Protein AF-A0A7C4YGL3-F1 (afdb_monomer)

Radius of gyration: 24.18 Å; Cα contacts (8 Å, |Δi|>4): 243; chains: 1; bounding box: 47×88×54 Å

Structure (mmCIF, N/CA/C/O backbone):
data_AF-A0A7C4YGL3-F1
#
_entry.id   AF-A0A7C4YGL3-F1
#
loop_
_atom_site.group_PDB
_atom_site.id
_atom_site.type_symbol
_atom_site.label_atom_id
_atom_site.label_alt_id
_atom_site.label_comp_id
_atom_site.label_asym_id
_atom_site.label_entity_id
_atom_site.label_seq_id
_atom_site.pdbx_PDB_ins_code
_atom_site.Cartn_x
_atom_site.Cartn_y
_atom_site.Cartn_z
_atom_site.occupancy
_atom_site.B_iso_or_equiv
_atom_site.auth_seq_id
_atom_site.auth_comp_id
_atom_site.auth_asym_id
_atom_site.auth_atom_id
_atom_site.pdbx_PDB_model_num
ATOM 1 N N . MET A 1 1 ? -20.518 -67.725 1.146 1.00 38.22 1 MET A N 1
ATOM 2 C CA . MET A 1 1 ? -19.334 -67.054 1.729 1.00 38.22 1 MET A CA 1
ATOM 3 C C . MET A 1 1 ? -18.870 -65.950 0.784 1.00 38.22 1 MET A C 1
ATOM 5 O O . MET A 1 1 ? -18.273 -66.255 -0.237 1.00 38.22 1 MET A O 1
ATOM 9 N N . ARG A 1 2 ? -19.188 -64.683 1.071 1.00 33.00 2 ARG A N 1
ATOM 10 C CA . ARG A 1 2 ? -18.641 -63.513 0.360 1.00 33.00 2 ARG A CA 1
ATOM 11 C C . ARG A 1 2 ? -17.811 -62.726 1.371 1.00 33.00 2 ARG A C 1
ATOM 13 O O . ARG A 1 2 ? -18.356 -62.270 2.369 1.00 33.00 2 ARG A O 1
ATOM 20 N N . ARG A 1 3 ? -16.495 -62.661 1.158 1.00 33.94 3 ARG A N 1
ATOM 21 C CA . ARG A 1 3 ? -15.568 -61.884 1.989 1.00 33.94 3 ARG A CA 1
ATOM 22 C C . ARG A 1 3 ? -15.679 -60.417 1.577 1.00 33.94 3 ARG A C 1
ATOM 24 O O . ARG A 1 3 ? -15.418 -60.090 0.424 1.00 33.94 3 ARG A O 1
ATOM 31 N N . LEU A 1 4 ? -16.102 -59.568 2.507 1.00 33.06 4 LEU A N 1
ATOM 32 C CA . LEU A 1 4 ? -16.092 -58.116 2.369 1.00 33.06 4 LEU A CA 1
ATOM 33 C C . LEU A 1 4 ? -14.674 -57.638 2.721 1.00 33.06 4 LEU A C 1
ATOM 35 O O . LEU A 1 4 ? -14.237 -57.818 3.856 1.00 33.06 4 LEU A O 1
ATOM 39 N N . ALA A 1 5 ? -13.936 -57.099 1.753 1.00 38.03 5 ALA A N 1
ATOM 40 C CA . ALA A 1 5 ? -12.657 -56.443 2.004 1.00 38.03 5 ALA A CA 1
ATOM 41 C C . ALA A 1 5 ? -12.926 -54.957 2.270 1.00 38.03 5 ALA A C 1
ATOM 43 O O . ALA A 1 5 ? -13.371 -54.233 1.382 1.00 38.03 5 ALA A O 1
ATOM 44 N N . LEU A 1 6 ? -12.703 -54.524 3.510 1.00 32.44 6 LEU A N 1
ATOM 45 C CA . LEU A 1 6 ? -12.778 -53.125 3.912 1.00 32.44 6 LEU A CA 1
ATOM 46 C C . LEU A 1 6 ? -11.447 -52.455 3.536 1.00 32.44 6 LEU A C 1
ATOM 48 O O . LEU A 1 6 ? -10.423 -52.714 4.166 1.00 32.44 6 LEU A O 1
ATOM 52 N N . LEU A 1 7 ? -11.449 -51.633 2.485 1.00 34.47 7 LEU A N 1
ATOM 53 C CA . LEU A 1 7 ? -10.294 -50.823 2.103 1.00 34.47 7 LEU A CA 1
ATOM 54 C C . LEU A 1 7 ? -10.305 -49.546 2.956 1.00 34.47 7 LEU A C 1
ATOM 56 O O . LEU A 1 7 ? -11.107 -48.642 2.727 1.00 34.47 7 LEU A O 1
ATOM 60 N N . MET A 1 8 ? -9.454 -49.494 3.979 1.00 33.81 8 MET A N 1
ATOM 61 C CA . MET A 1 8 ? -9.270 -48.301 4.802 1.00 33.81 8 MET A CA 1
ATOM 62 C C . MET A 1 8 ? -8.331 -47.344 4.051 1.00 33.81 8 MET A C 1
ATOM 64 O O . MET A 1 8 ? -7.124 -47.568 3.985 1.00 33.81 8 MET A O 1
ATOM 68 N N . LEU A 1 9 ? -8.893 -46.312 3.418 1.00 42.31 9 LEU A N 1
ATOM 69 C CA . LEU A 1 9 ? -8.126 -45.266 2.742 1.00 42.31 9 LEU A CA 1
ATOM 70 C C . LEU A 1 9 ? -7.643 -44.257 3.795 1.00 42.31 9 LEU A C 1
ATOM 72 O O . LEU A 1 9 ? -8.385 -43.368 4.210 1.00 42.31 9 LEU A O 1
ATOM 76 N N . CYS A 1 10 ? -6.404 -44.411 4.260 1.00 36.91 10 CYS A N 1
ATOM 77 C CA . CYS A 1 10 ? -5.743 -43.406 5.088 1.00 36.91 10 CYS A CA 1
ATOM 78 C C . CYS A 1 10 ? -5.420 -42.174 4.230 1.00 36.91 10 CYS A C 1
ATOM 80 O O . CYS A 1 10 ? -4.400 -42.141 3.543 1.00 36.91 10 CYS A O 1
ATOM 82 N N . CYS A 1 11 ? -6.272 -41.148 4.277 1.00 40.59 11 CYS A N 1
ATOM 83 C CA . CYS A 1 11 ? -5.934 -39.808 3.798 1.00 40.59 11 CYS A CA 1
ATOM 84 C C . CYS A 1 11 ? -4.881 -39.189 4.730 1.00 40.59 11 CYS A C 1
ATOM 86 O O . CYS A 1 11 ? -5.207 -38.470 5.673 1.00 40.59 11 CYS A O 1
ATOM 88 N N . GLY A 1 12 ? -3.607 -39.489 4.478 1.00 41.69 12 GLY A N 1
ATOM 89 C CA . GLY A 1 12 ? -2.499 -38.736 5.048 1.00 41.69 12 GLY A CA 1
ATOM 90 C C . GLY A 1 12 ? -2.474 -37.343 4.427 1.00 41.69 12 GLY A C 1
ATOM 91 O O . GLY A 1 12 ? -2.095 -37.189 3.269 1.00 41.69 12 GLY A O 1
ATOM 92 N N . VAL A 1 13 ? -2.880 -36.326 5.188 1.00 48.06 13 VAL A N 1
ATOM 93 C CA . VAL A 1 13 ? -2.599 -34.926 4.850 1.00 48.06 13 VAL A CA 1
ATOM 94 C C . VAL A 1 13 ? -1.101 -34.722 5.061 1.00 48.06 13 VAL A C 1
ATOM 96 O O . VAL A 1 13 ? -0.646 -34.412 6.159 1.00 48.06 13 VAL A O 1
ATOM 99 N N . GLY A 1 14 ? -0.314 -34.981 4.019 1.00 43.66 14 GLY A N 1
ATOM 100 C CA . GLY A 1 14 ? 1.083 -34.580 3.985 1.00 43.66 14 GLY A CA 1
ATOM 101 C C . GLY A 1 14 ? 1.137 -33.059 3.946 1.00 43.66 14 GLY A C 1
ATOM 102 O O . GLY A 1 14 ? 0.779 -32.456 2.938 1.00 43.66 14 GLY A O 1
ATOM 103 N N . ALA A 1 15 ? 1.564 -32.434 5.042 1.00 49.31 15 ALA A N 1
ATOM 104 C CA . ALA A 1 15 ? 2.053 -31.066 4.998 1.00 49.31 15 ALA A CA 1
ATOM 105 C C . ALA A 1 15 ? 3.274 -31.062 4.069 1.00 49.31 15 ALA A C 1
ATOM 107 O O . ALA A 1 15 ? 4.357 -31.495 4.459 1.00 49.31 15 ALA A O 1
ATOM 108 N N . GLY A 1 16 ? 3.078 -30.665 2.811 1.00 46.16 16 GLY A N 1
ATOM 109 C CA . GLY A 1 16 ? 4.174 -30.469 1.874 1.00 46.16 16 GLY A CA 1
ATOM 110 C C . GLY A 1 16 ? 5.087 -29.386 2.431 1.00 46.16 16 GLY A C 1
ATOM 111 O O . GLY A 1 16 ? 4.717 -28.214 2.453 1.00 46.16 16 GLY A O 1
ATOM 112 N N . LEU A 1 17 ? 6.259 -29.781 2.926 1.00 49.81 17 LEU A N 1
ATOM 113 C CA . LEU A 1 17 ? 7.348 -28.848 3.168 1.00 49.81 17 LEU A CA 1
ATOM 114 C C . LEU A 1 17 ? 7.722 -28.274 1.802 1.00 49.81 17 LEU A C 1
ATOM 116 O O . LEU A 1 17 ? 8.102 -29.026 0.906 1.00 49.81 17 LEU A O 1
ATOM 120 N N . ALA A 1 18 ? 7.541 -26.965 1.627 1.00 59.12 18 ALA A N 1
ATOM 121 C CA . ALA A 1 18 ? 7.987 -26.282 0.423 1.00 59.12 18 ALA A CA 1
ATOM 122 C C . ALA A 1 18 ? 9.483 -26.564 0.228 1.00 59.12 18 ALA A C 1
ATOM 124 O O . ALA A 1 18 ? 10.260 -26.450 1.182 1.00 59.12 18 ALA A O 1
ATOM 125 N N . GLU A 1 19 ? 9.877 -26.962 -0.984 1.00 67.81 19 GLU A N 1
ATOM 126 C CA . GLU A 1 19 ? 11.292 -27.126 -1.301 1.00 67.81 19 GLU A CA 1
ATOM 127 C C . GLU A 1 19 ? 12.033 -25.811 -1.019 1.00 67.81 19 GLU A C 1
ATOM 129 O O . GLU A 1 19 ? 11.483 -24.727 -1.258 1.00 67.81 19 GLU A O 1
ATOM 134 N N . PRO A 1 20 ? 13.263 -25.877 -0.478 1.00 68.62 20 PRO A N 1
ATOM 135 C CA . PRO A 1 20 ? 14.044 -24.679 -0.235 1.00 68.62 20 PRO A CA 1
ATOM 136 C C . PRO A 1 20 ? 14.195 -23.908 -1.553 1.00 68.62 20 PRO A C 1
ATOM 138 O O . PRO A 1 20 ? 14.517 -24.515 -2.579 1.00 68.62 20 PRO A O 1
ATOM 141 N N . PRO A 1 21 ? 13.949 -22.586 -1.553 1.00 73.25 21 PRO A N 1
ATOM 142 C CA . PRO A 1 21 ? 13.967 -21.809 -2.780 1.00 73.25 21 PRO A CA 1
ATOM 143 C C . PRO A 1 21 ? 15.339 -21.928 -3.442 1.00 73.25 21 PRO A C 1
ATOM 145 O O . PRO A 1 21 ? 16.373 -21.765 -2.788 1.00 73.25 21 PRO A O 1
ATOM 148 N N . ALA A 1 22 ? 15.345 -22.214 -4.745 1.00 80.19 22 ALA A N 1
ATOM 149 C CA . ALA A 1 22 ? 16.572 -22.273 -5.523 1.00 80.19 22 ALA A CA 1
ATOM 150 C C . ALA A 1 22 ? 17.339 -20.947 -5.399 1.00 80.19 22 ALA A C 1
ATOM 152 O O . ALA A 1 22 ? 16.757 -19.859 -5.464 1.00 80.19 22 ALA A O 1
ATOM 153 N N . LEU A 1 23 ? 18.659 -21.032 -5.224 1.00 84.69 23 LEU A N 1
ATOM 154 C CA . LEU A 1 23 ? 19.507 -19.851 -5.127 1.00 84.69 23 LEU A CA 1
ATOM 155 C C . LEU A 1 23 ? 19.495 -19.110 -6.473 1.00 84.69 23 LEU A C 1
ATOM 157 O O . LEU A 1 23 ? 20.023 -19.605 -7.468 1.00 84.69 23 LEU A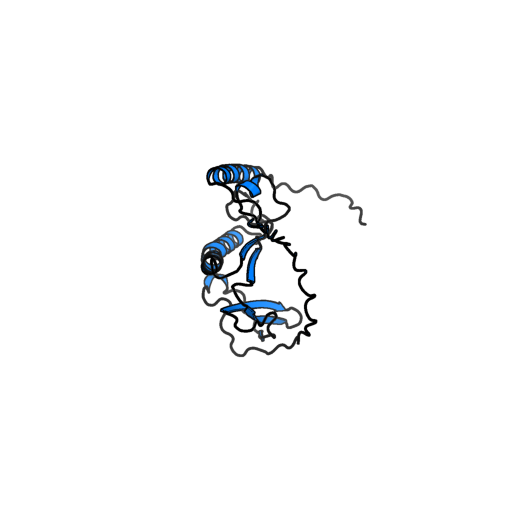 O 1
ATOM 161 N N . ARG A 1 24 ? 18.897 -17.915 -6.502 1.00 87.00 24 ARG A N 1
ATOM 162 C CA . ARG A 1 24 ? 18.835 -17.059 -7.692 1.00 87.00 24 ARG A CA 1
ATOM 163 C C . ARG A 1 24 ? 19.804 -15.889 -7.558 1.00 87.00 24 ARG A C 1
ATOM 165 O O . ARG A 1 24 ? 19.708 -15.108 -6.614 1.00 87.00 24 ARG A O 1
ATOM 172 N N . SER A 1 25 ? 20.683 -15.719 -8.542 1.00 90.38 25 SER A N 1
ATOM 173 C CA . SER A 1 25 ? 21.512 -14.516 -8.670 1.00 90.38 25 SER A CA 1
ATOM 174 C C . SER A 1 25 ? 20.699 -13.382 -9.292 1.00 90.38 25 SER A C 1
ATOM 176 O O . SER A 1 25 ? 20.108 -13.552 -10.356 1.00 90.38 25 SER A O 1
ATOM 178 N N . TYR A 1 26 ? 20.672 -12.221 -8.640 1.00 92.25 26 TYR A N 1
ATOM 179 C CA . TYR A 1 26 ? 20.048 -11.011 -9.174 1.00 92.25 26 TYR A CA 1
ATOM 180 C C . TYR A 1 26 ? 21.115 -10.092 -9.773 1.00 92.25 26 TYR A C 1
ATOM 182 O O . TYR A 1 26 ? 22.012 -9.637 -9.061 1.00 92.25 26 TYR A O 1
ATOM 190 N N . ASP A 1 27 ? 21.012 -9.806 -11.072 1.00 91.44 27 ASP A N 1
ATOM 191 C CA . ASP A 1 27 ? 21.874 -8.823 -11.730 1.00 91.44 27 ASP A CA 1
ATOM 192 C C . ASP A 1 27 ? 21.359 -7.406 -11.440 1.00 91.44 27 ASP A C 1
ATOM 194 O O . ASP A 1 27 ? 20.359 -6.949 -11.997 1.00 91.44 27 ASP A O 1
ATOM 198 N N . ASN A 1 28 ? 22.048 -6.695 -10.547 1.00 91.25 28 ASN A N 1
ATOM 199 C CA . ASN A 1 28 ? 21.696 -5.335 -10.146 1.00 91.25 28 ASN A CA 1
ATOM 200 C C . ASN A 1 28 ? 22.163 -4.286 -11.174 1.00 91.25 28 ASN A C 1
ATOM 202 O O . ASN A 1 28 ? 22.826 -3.301 -10.834 1.00 91.25 28 ASN A O 1
ATOM 206 N N . ARG A 1 29 ? 21.826 -4.503 -12.448 1.00 94.88 29 ARG A N 1
ATOM 207 C CA . ARG A 1 29 ? 22.138 -3.602 -13.556 1.00 94.88 29 ARG A CA 1
ATOM 208 C C . ARG A 1 29 ? 21.019 -2.587 -13.761 1.00 94.88 29 ARG A C 1
ATOM 210 O O . ARG A 1 29 ? 19.845 -2.939 -13.834 1.00 94.88 29 ARG A O 1
ATOM 217 N N . LEU A 1 30 ? 21.402 -1.319 -13.913 1.00 96.62 30 LEU A N 1
ATOM 218 C CA . LEU A 1 30 ? 20.485 -0.215 -14.190 1.00 96.62 30 LEU A CA 1
ATOM 219 C C . LEU A 1 30 ? 20.651 0.273 -15.629 1.00 96.62 30 LEU A C 1
ATOM 221 O O . LEU A 1 30 ? 21.754 0.610 -16.062 1.00 96.62 30 LEU A O 1
ATOM 225 N N . LYS A 1 31 ? 19.542 0.359 -16.363 1.00 96.94 31 LYS A N 1
ATOM 226 C CA . LYS A 1 31 ? 19.475 0.953 -17.699 1.00 96.94 31 LYS A CA 1
ATOM 227 C C . LYS A 1 31 ? 18.737 2.279 -17.615 1.00 96.94 31 LYS A C 1
ATOM 229 O O . LYS A 1 31 ? 17.583 2.317 -17.209 1.00 96.94 31 LYS A O 1
ATOM 234 N N . LYS A 1 32 ? 19.379 3.378 -18.012 1.00 96.12 32 LYS A N 1
ATOM 235 C CA . LYS A 1 32 ? 18.710 4.685 -18.057 1.00 96.12 32 LYS A CA 1
ATOM 236 C C . LYS A 1 32 ? 17.545 4.639 -19.053 1.00 96.12 32 LYS A C 1
ATOM 238 O O . LYS A 1 32 ? 17.724 4.201 -20.189 1.00 96.12 32 LYS A O 1
ATOM 243 N N . LEU A 1 33 ? 16.377 5.108 -18.628 1.00 93.31 33 LEU A N 1
ATOM 244 C CA . LEU A 1 33 ? 15.200 5.229 -19.480 1.00 93.31 33 LEU A CA 1
ATOM 245 C C . LEU A 1 33 ? 15.266 6.529 -20.287 1.00 93.31 33 LEU A C 1
ATOM 247 O O . LEU A 1 33 ? 15.560 7.598 -19.747 1.00 93.31 33 LEU A O 1
ATOM 251 N N . ALA A 1 34 ? 14.985 6.434 -21.584 1.00 92.00 34 ALA A N 1
ATOM 252 C CA . ALA A 1 34 ? 14.816 7.591 -22.455 1.00 92.00 34 ALA A CA 1
ATOM 253 C C . ALA A 1 34 ? 13.330 7.970 -22.490 1.00 92.00 34 ALA A C 1
ATOM 255 O O . ALA A 1 34 ? 12.506 7.126 -22.825 1.00 92.00 34 ALA A O 1
ATOM 256 N N . ASN A 1 35 ? 13.006 9.221 -22.141 1.00 86.75 35 ASN A N 1
ATOM 257 C CA . ASN A 1 35 ? 11.642 9.775 -22.152 1.00 86.75 35 ASN A CA 1
ATOM 258 C C . ASN A 1 35 ? 10.580 8.842 -21.530 1.00 86.75 35 ASN A C 1
ATOM 260 O O . ASN A 1 35 ? 9.604 8.496 -22.197 1.00 86.75 35 ASN A O 1
ATOM 264 N N . PRO A 1 36 ? 10.767 8.388 -20.276 1.00 86.50 36 PRO A N 1
ATOM 265 C CA . PRO A 1 36 ? 9.821 7.471 -19.655 1.00 86.50 36 PRO A CA 1
ATOM 266 C C . PRO A 1 36 ? 8.444 8.137 -19.472 1.00 86.50 36 PRO A C 1
ATOM 268 O O . PRO A 1 36 ? 8.387 9.323 -19.127 1.00 86.50 36 PRO A O 1
ATOM 271 N N . PRO A 1 37 ? 7.336 7.391 -19.644 1.00 79.31 37 PRO A N 1
ATOM 272 C CA . PRO A 1 37 ? 5.994 7.919 -19.410 1.00 79.31 37 PRO A CA 1
ATOM 273 C C . PRO A 1 37 ? 5.830 8.309 -17.935 1.00 79.31 37 PRO A C 1
ATOM 275 O O . PRO A 1 37 ? 6.531 7.737 -17.093 1.00 79.31 37 PRO A O 1
ATOM 278 N N . PRO A 1 38 ? 4.927 9.239 -17.577 1.00 78.50 38 PRO A N 1
ATOM 279 C CA . PRO A 1 38 ? 4.705 9.609 -16.181 1.00 78.50 38 PRO A CA 1
ATOM 280 C C . PRO A 1 38 ? 4.469 8.374 -15.301 1.00 78.50 38 PRO A C 1
ATOM 282 O O . PRO A 1 38 ? 3.811 7.419 -15.716 1.00 78.50 38 PRO A O 1
ATOM 285 N N . LEU A 1 39 ? 5.040 8.366 -14.094 1.00 75.94 39 LEU A N 1
ATOM 286 C CA . LEU A 1 39 ? 4.689 7.334 -13.120 1.00 75.94 39 LEU A CA 1
ATOM 287 C C . LEU A 1 39 ? 3.212 7.494 -12.786 1.00 75.94 39 LEU A C 1
ATOM 289 O O . LEU A 1 39 ? 2.783 8.615 -12.528 1.00 75.94 39 LEU A O 1
ATOM 293 N N . LEU A 1 40 ? 2.468 6.383 -12.799 1.00 71.25 40 LEU A N 1
ATOM 294 C CA . LEU A 1 40 ? 1.038 6.366 -12.477 1.00 71.25 40 LEU A CA 1
ATOM 295 C C . LEU A 1 40 ? 0.242 7.397 -13.312 1.00 71.25 40 LEU A C 1
ATOM 297 O O . LEU A 1 40 ? -0.614 8.109 -12.790 1.00 71.25 40 LEU A O 1
ATOM 301 N N . ALA A 1 41 ? 0.550 7.481 -14.613 1.00 71.38 41 ALA A N 1
ATOM 302 C CA . ALA A 1 41 ? -0.040 8.439 -15.554 1.00 71.38 41 ALA A CA 1
ATOM 303 C C . ALA A 1 41 ? -1.577 8.399 -15.627 1.00 71.38 41 ALA A C 1
ATOM 305 O O . ALA A 1 41 ? -2.179 9.353 -16.108 1.00 71.38 41 ALA A O 1
ATOM 306 N N . ASP A 1 42 ? -2.193 7.316 -15.152 1.00 78.31 42 ASP A N 1
ATOM 307 C CA . ASP A 1 42 ? -3.643 7.137 -15.116 1.00 78.31 42 ASP A CA 1
ATOM 308 C C . ASP A 1 42 ? -4.335 8.089 -14.124 1.00 78.31 42 ASP A C 1
ATOM 310 O O . ASP A 1 42 ? -5.518 8.374 -14.288 1.00 78.31 42 ASP A O 1
ATOM 314 N N . TYR A 1 43 ? -3.601 8.596 -13.121 1.00 81.62 43 TYR A N 1
ATOM 315 C CA . TYR A 1 43 ? -4.121 9.508 -12.097 1.00 81.62 43 TYR A CA 1
ATOM 316 C C . TYR A 1 43 ? -3.149 10.671 -11.813 1.00 81.62 43 TYR A C 1
ATOM 318 O O . TYR A 1 43 ? -2.539 10.743 -10.734 1.00 81.62 43 TYR A O 1
ATOM 326 N N . PRO A 1 44 ? -2.943 11.577 -12.789 1.00 75.38 44 PRO A N 1
ATOM 327 C CA . PRO A 1 44 ? -1.935 12.637 -12.711 1.00 75.38 44 PRO A CA 1
ATOM 328 C C . PRO A 1 44 ? -2.093 13.551 -11.484 1.00 75.38 44 PRO A C 1
ATOM 330 O O . PRO A 1 44 ? -1.096 14.029 -10.942 1.00 75.38 44 PRO A O 1
ATOM 333 N N . GLU A 1 45 ? -3.316 13.735 -10.987 1.00 78.00 45 GLU A N 1
ATOM 334 C CA . GLU A 1 45 ? -3.655 14.556 -9.823 1.00 78.00 45 GLU A CA 1
ATOM 335 C C . GLU A 1 45 ? -3.044 14.072 -8.495 1.00 78.00 45 GLU A C 1
ATOM 337 O O . GLU A 1 45 ? -2.940 14.856 -7.550 1.00 78.00 45 GLU A O 1
ATOM 342 N N . PHE A 1 46 ? -2.624 12.803 -8.401 1.00 78.25 46 PHE A N 1
ATOM 343 C CA . PHE A 1 46 ? -1.997 12.248 -7.192 1.00 78.25 46 PHE A CA 1
ATOM 344 C C . PHE A 1 46 ? -0.465 12.195 -7.260 1.00 78.25 46 PHE A C 1
ATOM 346 O O . PHE A 1 46 ? 0.179 11.931 -6.244 1.00 78.25 46 PHE A O 1
ATOM 353 N N . VAL A 1 47 ? 0.130 12.405 -8.441 1.00 64.69 47 VAL A N 1
ATOM 354 C CA . VAL A 1 47 ? 1.495 11.919 -8.742 1.00 64.69 47 VAL A CA 1
ATOM 355 C C . VAL A 1 47 ? 2.397 12.990 -9.352 1.00 64.69 47 VAL A C 1
ATOM 357 O O . VAL A 1 47 ? 3.621 12.839 -9.385 1.00 64.69 47 VAL A O 1
ATOM 360 N N . GLU A 1 48 ? 1.824 14.139 -9.711 1.00 58.84 48 GLU A N 1
ATOM 361 C CA . GLU A 1 48 ? 2.538 15.273 -10.293 1.00 58.84 48 GLU A CA 1
ATOM 362 C C . GLU A 1 48 ? 3.844 15.724 -9.581 1.00 58.84 48 GLU A C 1
ATOM 364 O O . GLU A 1 48 ? 4.735 16.208 -10.294 1.00 58.84 48 GLU A O 1
ATOM 369 N N . PRO A 1 49 ? 4.073 15.573 -8.253 1.00 55.97 49 PRO A N 1
ATOM 370 C CA . PRO A 1 49 ? 5.270 16.167 -7.654 1.00 55.97 49 PRO A CA 1
ATOM 371 C C . PRO A 1 49 ? 6.588 15.402 -7.875 1.00 55.97 49 PRO A C 1
ATOM 373 O O . PRO A 1 49 ? 7.644 15.981 -7.616 1.00 55.97 49 PRO A O 1
ATOM 376 N N . VAL A 1 50 ? 6.607 14.155 -8.372 1.00 60.38 50 VAL A N 1
ATOM 377 C CA . VAL A 1 50 ? 7.884 13.426 -8.574 1.00 60.38 50 VAL A CA 1
ATOM 378 C C . VAL A 1 50 ? 8.443 13.657 -9.983 1.00 60.38 50 VAL A C 1
ATOM 380 O O . VAL A 1 50 ? 8.438 12.777 -10.844 1.00 60.38 50 VAL A O 1
ATOM 383 N N . ARG A 1 51 ? 8.968 14.861 -10.228 1.00 63.16 51 ARG A N 1
ATOM 384 C CA . ARG A 1 51 ? 9.663 15.217 -11.479 1.00 63.16 51 ARG A CA 1
ATOM 385 C C . ARG A 1 51 ? 11.163 14.968 -11.360 1.00 63.16 51 ARG A C 1
ATOM 387 O O . ARG A 1 51 ? 11.964 15.898 -11.430 1.00 63.16 51 ARG A O 1
ATOM 394 N N . GLU A 1 52 ? 11.551 13.712 -11.163 1.00 66.31 52 GLU A N 1
ATOM 395 C CA . GLU A 1 52 ? 12.973 13.380 -11.148 1.00 66.31 52 GLU A CA 1
ATOM 396 C C . GLU A 1 52 ? 13.564 13.349 -12.551 1.00 66.31 52 GLU A C 1
ATOM 398 O O . GLU A 1 52 ? 13.007 12.759 -13.478 1.00 66.31 52 GLU A O 1
ATOM 403 N N . ARG A 1 53 ? 14.727 13.989 -12.713 1.00 72.12 53 ARG A N 1
ATOM 404 C CA . ARG A 1 53 ? 15.344 14.191 -14.038 1.00 72.12 53 ARG A CA 1
ATOM 405 C C . ARG A 1 53 ? 15.868 12.888 -14.643 1.00 72.12 53 ARG A C 1
ATOM 407 O O . ARG A 1 53 ? 16.147 12.842 -15.840 1.00 72.12 53 ARG A O 1
ATOM 414 N N . ILE A 1 54 ? 16.057 11.852 -13.824 1.00 90.19 54 ILE A N 1
ATOM 415 C CA . ILE A 1 54 ? 16.670 10.590 -14.231 1.00 90.19 54 ILE A CA 1
ATOM 416 C C . ILE A 1 54 ? 15.864 9.410 -13.690 1.00 90.19 54 ILE A C 1
ATOM 418 O O . ILE A 1 54 ? 15.598 9.305 -12.491 1.00 90.19 54 ILE A O 1
ATOM 422 N N . ARG A 1 55 ? 15.518 8.495 -14.598 1.00 92.56 55 ARG A N 1
ATOM 423 C CA . ARG A 1 55 ? 14.845 7.233 -14.293 1.00 92.56 55 ARG A CA 1
ATOM 424 C C . ARG A 1 55 ? 15.618 6.079 -14.911 1.00 92.56 55 ARG A C 1
ATOM 426 O O . ARG A 1 55 ? 16.224 6.224 -15.977 1.00 92.56 55 ARG A O 1
ATOM 433 N N . TYR A 1 56 ? 15.595 4.950 -14.227 1.00 95.19 56 TYR A N 1
ATOM 434 C CA . TYR A 1 56 ? 16.270 3.726 -14.614 1.00 95.19 56 TYR A CA 1
ATOM 435 C C . TYR A 1 56 ? 15.286 2.570 -14.601 1.00 95.19 56 TYR A C 1
ATOM 437 O O . TYR A 1 56 ? 14.416 2.504 -13.739 1.00 95.19 56 TYR A O 1
ATOM 445 N N . GLU A 1 57 ? 15.484 1.627 -15.504 1.00 95.94 57 GLU A N 1
ATOM 446 C CA . GLU A 1 57 ? 14.906 0.298 -15.421 1.00 95.94 57 GLU A CA 1
ATOM 447 C C . GLU A 1 57 ? 15.949 -0.663 -14.848 1.00 95.94 57 GLU A C 1
ATOM 449 O O . GLU A 1 57 ? 17.110 -0.659 -15.272 1.00 95.94 57 GLU A O 1
ATOM 454 N N . ALA A 1 58 ? 15.535 -1.448 -13.861 1.00 96.94 58 ALA A N 1
ATOM 455 C CA . ALA A 1 58 ? 16.277 -2.586 -13.341 1.00 96.94 58 ALA A CA 1
ATOM 456 C C . ALA A 1 58 ? 15.654 -3.898 -13.838 1.00 96.94 58 ALA A C 1
ATOM 458 O O . ALA A 1 58 ? 14.529 -3.910 -14.341 1.00 96.94 58 ALA A O 1
ATOM 459 N N . ALA A 1 59 ? 16.384 -5.003 -13.681 1.00 95.75 59 ALA A N 1
ATOM 460 C CA . ALA A 1 59 ? 15.859 -6.335 -13.961 1.00 95.75 59 ALA A CA 1
ATOM 461 C C . ALA A 1 59 ? 14.648 -6.674 -13.069 1.00 95.75 59 ALA A C 1
ATOM 463 O O . ALA A 1 59 ? 14.496 -6.148 -11.963 1.00 95.75 59 ALA A O 1
ATOM 464 N N . ALA A 1 60 ? 13.797 -7.581 -13.551 1.00 95.12 60 ALA A N 1
ATOM 465 C CA . ALA A 1 60 ? 12.641 -8.058 -12.808 1.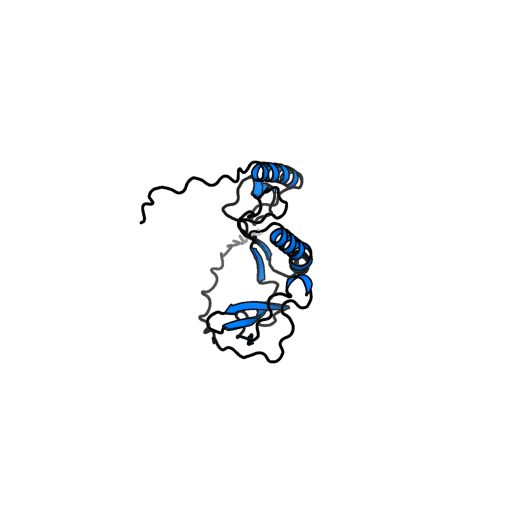00 95.12 60 ALA A CA 1
ATOM 466 C C . ALA A 1 60 ? 13.050 -8.779 -11.513 1.00 95.12 60 ALA A C 1
ATOM 468 O O . ALA A 1 60 ? 13.956 -9.622 -11.489 1.00 95.12 60 ALA A O 1
ATOM 469 N N . VAL A 1 61 ? 12.355 -8.477 -10.415 1.00 93.44 61 VAL A N 1
ATOM 470 C CA . VAL A 1 61 ? 12.531 -9.212 -9.156 1.00 93.44 61 VAL A CA 1
ATOM 471 C C . VAL A 1 61 ? 11.763 -10.528 -9.222 1.00 93.44 61 VAL A C 1
ATOM 473 O O . VAL A 1 61 ? 12.291 -11.552 -8.804 1.00 93.44 61 VAL A O 1
ATOM 476 N N . VAL A 1 62 ? 10.575 -10.525 -9.820 1.00 94.00 62 VAL A N 1
ATOM 477 C CA . VAL A 1 62 ? 9.786 -11.730 -10.101 1.00 94.00 62 VAL A CA 1
ATOM 478 C C . VAL A 1 62 ? 9.449 -11.750 -11.586 1.00 94.00 62 VAL A C 1
ATOM 480 O O . VAL A 1 62 ? 9.007 -10.735 -12.129 1.00 94.00 62 VAL A O 1
ATOM 483 N N . ASP A 1 63 ? 9.718 -12.881 -12.229 1.00 95.38 63 ASP A N 1
ATOM 484 C CA . ASP A 1 63 ? 9.501 -13.097 -13.660 1.00 95.38 63 ASP A CA 1
ATOM 485 C C . ASP A 1 63 ? 9.026 -14.538 -13.865 1.00 95.38 63 ASP A C 1
ATOM 487 O O . ASP A 1 63 ? 9.808 -15.442 -14.161 1.00 95.38 63 ASP A O 1
ATOM 491 N N . ASP A 1 64 ? 7.752 -14.765 -13.564 1.00 95.62 64 ASP A N 1
ATOM 492 C CA . ASP A 1 64 ? 7.134 -16.081 -13.646 1.00 95.62 64 ASP A CA 1
ATOM 493 C C . ASP A 1 64 ? 6.839 -16.461 -15.102 1.00 95.62 64 ASP A C 1
ATOM 495 O O . ASP A 1 64 ? 6.322 -15.666 -15.894 1.00 95.62 64 ASP A O 1
ATOM 499 N N . GLU A 1 65 ? 7.058 -17.732 -15.444 1.00 95.1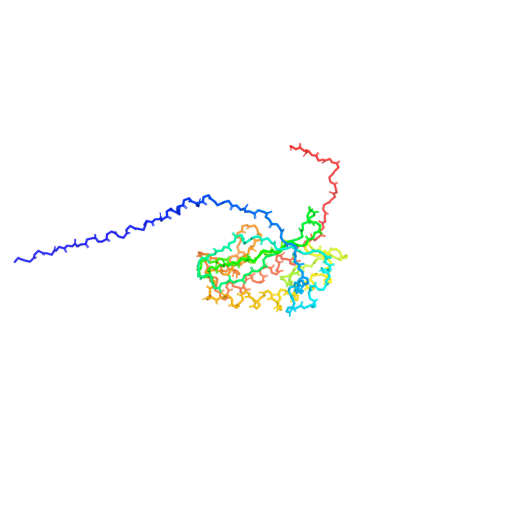9 65 GLU A N 1
ATOM 500 C CA . GLU A 1 65 ? 6.541 -18.273 -16.698 1.00 95.19 65 GLU A CA 1
ATOM 501 C C . GLU A 1 65 ? 5.007 -18.192 -16.729 1.00 95.19 65 GLU A C 1
ATOM 503 O O . GLU A 1 65 ? 4.330 -18.530 -15.756 1.00 95.19 65 GLU A O 1
ATOM 508 N N . LYS A 1 66 ? 4.446 -17.799 -17.882 1.00 96.00 66 LYS A N 1
ATOM 509 C CA . LYS A 1 66 ? 2.990 -17.652 -18.092 1.00 96.00 66 LYS A CA 1
ATOM 510 C C . LYS A 1 66 ? 2.332 -16.641 -17.139 1.00 96.00 66 LYS A C 1
ATOM 512 O O . LYS A 1 66 ? 1.170 -16.815 -16.775 1.00 96.00 66 LYS A O 1
ATOM 517 N N . ALA A 1 67 ? 3.066 -15.605 -16.737 1.00 97.44 67 ALA A N 1
ATOM 518 C CA . ALA A 1 67 ? 2.525 -14.498 -15.963 1.00 97.44 67 ALA A CA 1
ATOM 519 C C . ALA A 1 67 ? 1.297 -13.851 -16.631 1.00 97.44 67 ALA A C 1
ATOM 521 O O . ALA A 1 67 ? 1.255 -13.663 -17.848 1.00 97.44 67 ALA A O 1
ATOM 522 N N . ASP A 1 68 ? 0.322 -13.484 -15.804 1.00 97.38 68 ASP A N 1
ATOM 523 C CA . ASP A 1 68 ? -0.923 -12.798 -16.170 1.00 97.38 68 ASP A CA 1
ATOM 524 C C . ASP A 1 68 ? -1.195 -11.558 -15.289 1.00 97.38 68 ASP A C 1
ATOM 526 O O . ASP A 1 68 ? -2.166 -10.828 -15.502 1.00 97.38 68 ASP A O 1
ATOM 530 N N . LEU A 1 69 ? -0.305 -11.272 -14.331 1.00 95.81 69 LEU A N 1
ATOM 531 C CA . LEU A 1 69 ? -0.262 -10.051 -13.537 1.00 95.81 69 LEU A CA 1
ATOM 532 C C . LEU A 1 69 ? 1.058 -9.316 -13.793 1.00 95.81 69 LEU A C 1
ATOM 534 O O . LEU A 1 69 ? 2.130 -9.749 -13.374 1.00 95.81 69 LEU A O 1
ATOM 538 N N . HIS A 1 70 ? 0.968 -8.160 -14.445 1.00 94.88 70 HIS A N 1
ATOM 539 C CA . HIS A 1 70 ? 2.120 -7.324 -14.777 1.00 94.88 70 HIS A CA 1
ATOM 540 C C . HIS A 1 70 ? 2.104 -6.076 -13.898 1.00 94.88 70 HIS A C 1
ATOM 542 O O . HIS A 1 70 ? 1.183 -5.262 -13.981 1.00 94.88 70 HIS A O 1
ATOM 548 N N . VAL A 1 71 ? 3.119 -5.915 -13.049 1.00 92.19 71 VAL A N 1
ATOM 549 C CA . VAL A 1 71 ? 3.221 -4.775 -12.127 1.00 92.19 71 VAL A CA 1
ATOM 550 C C . VAL A 1 71 ? 4.585 -4.119 -12.234 1.00 92.19 71 VAL A C 1
ATOM 552 O O . VAL A 1 71 ? 5.610 -4.782 -12.379 1.00 92.19 71 VAL A O 1
ATOM 555 N N . ARG A 1 72 ? 4.616 -2.792 -12.123 1.00 91.12 72 ARG A N 1
ATOM 556 C CA . ARG A 1 72 ? 5.860 -2.024 -12.098 1.00 91.12 72 ARG A CA 1
ATOM 557 C C . ARG A 1 72 ? 6.072 -1.453 -10.706 1.00 91.12 72 ARG A C 1
ATOM 559 O O . ARG A 1 72 ? 5.386 -0.520 -10.298 1.00 91.12 72 ARG A O 1
ATOM 566 N N . ALA A 1 73 ? 7.030 -2.023 -9.984 1.00 91.94 73 ALA A N 1
ATOM 567 C CA . ALA A 1 73 ? 7.479 -1.462 -8.719 1.00 91.94 73 ALA A CA 1
ATOM 568 C C . ALA A 1 73 ? 8.450 -0.313 -8.996 1.00 91.94 73 ALA A C 1
ATOM 570 O O . ALA A 1 73 ? 9.174 -0.327 -9.993 1.00 91.94 73 ALA A O 1
ATOM 571 N N . TRP A 1 74 ? 8.504 0.670 -8.105 1.00 90.94 74 TRP A N 1
ATOM 572 C CA . TRP A 1 74 ? 9.473 1.750 -8.213 1.00 90.94 74 TRP A CA 1
ATOM 573 C C . TRP A 1 74 ? 9.941 2.211 -6.838 1.00 90.94 74 TRP A C 1
ATOM 575 O O . TRP A 1 74 ? 9.247 2.053 -5.836 1.00 90.94 74 TRP A O 1
ATOM 585 N N . ARG A 1 75 ? 11.152 2.764 -6.792 1.00 90.50 75 ARG A N 1
ATOM 586 C CA . ARG A 1 75 ? 11.723 3.394 -5.597 1.00 90.50 75 ARG A CA 1
ATOM 587 C C . ARG A 1 75 ? 12.640 4.538 -5.988 1.00 90.50 75 ARG A C 1
ATOM 589 O O . ARG A 1 75 ? 13.292 4.481 -7.032 1.00 90.50 75 ARG A O 1
ATOM 596 N N . PHE A 1 76 ? 12.762 5.535 -5.122 1.00 89.69 76 PHE A N 1
ATOM 597 C CA . PHE A 1 76 ? 13.856 6.490 -5.235 1.00 89.69 76 PHE A CA 1
ATOM 598 C C . PHE A 1 76 ? 15.160 5.860 -4.726 1.00 89.69 76 PHE A C 1
ATOM 600 O O . PHE A 1 76 ? 15.174 5.182 -3.699 1.00 89.69 76 PHE A O 1
ATOM 607 N N . SER A 1 77 ? 16.263 6.078 -5.442 1.00 90.88 77 SER A N 1
ATOM 608 C CA . SER A 1 77 ? 17.598 5.635 -5.041 1.00 90.88 77 SER A CA 1
ATOM 609 C C . SER A 1 77 ? 18.518 6.832 -4.856 1.00 90.88 77 SER A C 1
ATOM 611 O O . SER A 1 77 ? 18.856 7.530 -5.814 1.00 90.88 77 SER A O 1
ATOM 613 N N . TYR A 1 78 ? 18.994 7.025 -3.625 1.00 89.44 78 TYR A N 1
ATOM 614 C CA . TYR A 1 78 ? 19.990 8.052 -3.318 1.00 89.44 78 TYR A CA 1
ATOM 615 C C . TYR A 1 78 ? 21.334 7.785 -4.004 1.00 89.44 78 TYR A C 1
ATOM 617 O O . TYR A 1 78 ? 21.994 8.735 -4.414 1.00 89.44 78 TYR A O 1
ATOM 625 N N . ASN A 1 79 ? 21.716 6.519 -4.190 1.00 92.25 79 ASN A N 1
ATOM 626 C CA . ASN A 1 79 ? 22.976 6.158 -4.848 1.00 92.25 79 ASN A CA 1
ATOM 627 C C . ASN A 1 79 ? 22.928 6.430 -6.356 1.00 92.25 79 ASN A C 1
ATOM 629 O O . ASN A 1 79 ? 23.882 6.954 -6.920 1.00 92.25 79 ASN A O 1
ATOM 633 N N . ALA A 1 80 ? 21.804 6.109 -7.002 1.00 91.75 80 ALA A N 1
ATOM 634 C CA . ALA A 1 80 ? 21.620 6.346 -8.435 1.00 91.75 80 ALA A CA 1
ATOM 635 C C . ALA A 1 80 ? 21.152 7.779 -8.756 1.00 91.75 80 ALA A C 1
ATOM 637 O O . ALA A 1 80 ? 21.098 8.147 -9.931 1.00 91.75 80 ALA A O 1
ATOM 638 N N . ARG A 1 81 ? 20.797 8.564 -7.723 1.00 90.88 81 ARG A N 1
ATOM 639 C CA . ARG A 1 81 ? 20.217 9.915 -7.818 1.00 90.88 81 ARG A CA 1
ATOM 640 C C . ARG A 1 81 ? 19.048 9.963 -8.807 1.00 90.88 81 ARG A C 1
ATOM 642 O O . ARG A 1 81 ? 19.012 10.793 -9.710 1.00 90.88 81 ARG A O 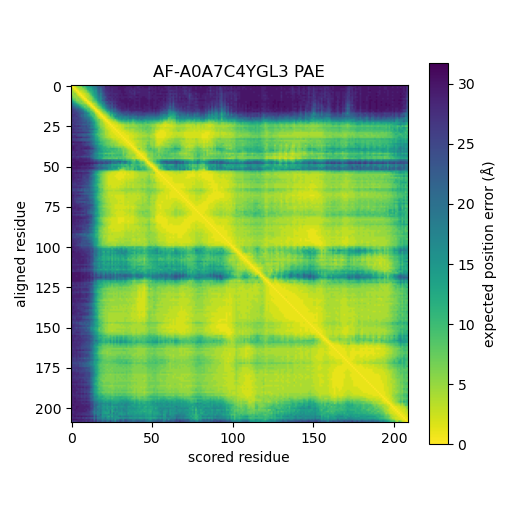1
ATOM 649 N N . GLY A 1 82 ? 18.122 9.019 -8.661 1.00 91.25 82 GLY A N 1
ATOM 650 C CA . GLY A 1 82 ? 16.982 8.884 -9.559 1.00 91.25 82 GLY A CA 1
ATOM 651 C C . GLY A 1 82 ? 16.027 7.774 -9.146 1.00 91.25 82 GLY A C 1
ATOM 652 O O . GLY A 1 82 ? 16.244 7.073 -8.152 1.00 91.25 82 GLY A O 1
ATOM 653 N N . ILE A 1 83 ? 14.966 7.611 -9.929 1.00 92.12 83 ILE A N 1
ATOM 654 C CA . ILE A 1 83 ? 13.966 6.565 -9.704 1.00 92.12 83 ILE A CA 1
ATOM 655 C C . ILE A 1 83 ? 14.419 5.288 -10.399 1.00 92.12 83 ILE A C 1
ATOM 657 O O . ILE A 1 83 ? 14.840 5.320 -11.554 1.00 92.12 83 ILE A O 1
ATOM 661 N N . ILE A 1 84 ? 14.321 4.166 -9.697 1.00 93.81 84 ILE A N 1
ATOM 662 C CA . ILE A 1 84 ? 14.519 2.835 -10.261 1.00 93.81 84 ILE A CA 1
ATOM 663 C C . ILE A 1 84 ? 13.152 2.178 -10.376 1.00 93.81 84 ILE A C 1
ATOM 665 O O . ILE A 1 84 ? 12.451 2.038 -9.375 1.00 93.81 84 ILE A O 1
ATOM 669 N N . GLU A 1 85 ? 12.806 1.762 -11.584 1.00 93.50 85 GLU A N 1
ATOM 670 C CA . GLU A 1 85 ? 11.606 1.010 -11.922 1.00 93.50 85 GLU A CA 1
ATOM 671 C C . GLU A 1 85 ? 11.967 -0.446 -12.196 1.00 93.50 85 GLU A C 1
ATOM 673 O O . GLU A 1 85 ? 12.967 -0.736 -12.849 1.00 93.50 85 GLU A O 1
ATOM 678 N N . MET A 1 86 ? 11.146 -1.363 -11.701 1.00 95.31 86 MET A N 1
ATOM 679 C CA . MET A 1 86 ? 11.326 -2.804 -11.846 1.00 95.31 86 MET A CA 1
ATOM 680 C C . MET A 1 86 ? 10.032 -3.379 -12.430 1.00 95.31 86 MET A C 1
ATOM 682 O O . MET A 1 86 ? 9.020 -3.404 -11.717 1.00 95.31 86 MET A O 1
ATOM 686 N N . PRO A 1 87 ? 10.013 -3.784 -13.713 1.00 95.19 87 PRO A N 1
ATOM 687 C CA . PRO A 1 87 ? 8.901 -4.550 -14.255 1.00 95.19 87 PRO A CA 1
ATOM 688 C C . PRO A 1 87 ? 8.912 -5.935 -13.610 1.00 95.19 87 PRO A C 1
ATOM 690 O O . PRO A 1 87 ? 9.957 -6.568 -13.536 1.00 95.19 87 PRO A O 1
ATOM 693 N N . ASN A 1 88 ? 7.772 -6.392 -13.111 1.00 96.38 88 ASN A N 1
ATOM 694 C CA . ASN A 1 88 ? 7.616 -7.733 -12.568 1.00 96.38 88 ASN A CA 1
ATOM 695 C C . ASN A 1 88 ? 6.443 -8.414 -13.261 1.00 96.38 88 ASN A C 1
ATOM 697 O O . ASN A 1 88 ? 5.412 -7.784 -13.530 1.00 96.38 88 ASN A O 1
ATOM 701 N N . HIS A 1 89 ? 6.611 -9.703 -13.513 1.00 97.75 89 HIS A N 1
ATOM 702 C CA . HIS A 1 89 ? 5.628 -10.549 -14.164 1.00 97.75 89 HIS A CA 1
ATOM 703 C C . HIS A 1 89 ? 5.323 -11.694 -13.214 1.00 97.75 89 HIS A C 1
ATOM 705 O O . HIS A 1 89 ? 6.211 -12.462 -12.854 1.00 97.75 89 HIS A O 1
ATOM 711 N N . LEU A 1 90 ? 4.082 -11.748 -12.747 1.00 97.50 90 LEU A N 1
ATOM 712 C CA . LEU A 1 90 ? 3.648 -12.691 -11.734 1.00 97.50 90 LEU A CA 1
ATOM 713 C C . LEU A 1 90 ? 2.466 -13.500 -12.248 1.00 97.50 90 LEU A C 1
ATOM 715 O O . LEU A 1 90 ? 1.647 -13.008 -13.031 1.00 97.50 90 LEU A O 1
ATOM 719 N N . ARG A 1 91 ? 2.330 -14.723 -11.745 1.00 97.81 91 ARG A N 1
ATOM 720 C CA . ARG A 1 91 ? 1.078 -15.477 -11.850 1.00 97.81 91 ARG A CA 1
ATOM 721 C C . ARG A 1 91 ? 0.114 -14.996 -10.771 1.00 97.81 91 ARG A C 1
ATOM 723 O O . ARG A 1 91 ? 0.349 -15.198 -9.578 1.00 97.81 91 ARG A O 1
ATOM 730 N N . ALA A 1 92 ? -0.991 -14.373 -11.173 1.00 96.69 92 ALA A N 1
ATOM 731 C CA . ALA A 1 92 ? -1.993 -13.816 -10.270 1.00 96.69 92 ALA A CA 1
ATOM 732 C C . ALA A 1 92 ? -2.499 -14.880 -9.287 1.00 96.69 92 ALA A C 1
ATOM 734 O O . ALA A 1 92 ? -2.480 -14.663 -8.075 1.00 96.69 92 ALA A O 1
ATOM 735 N N . ALA A 1 93 ? -2.853 -16.061 -9.797 1.00 97.12 93 ALA A N 1
ATOM 736 C CA . ALA A 1 93 ? -3.394 -17.167 -9.005 1.00 97.12 93 ALA A CA 1
ATOM 737 C C . ALA A 1 93 ? -2.432 -17.711 -7.928 1.00 97.12 93 ALA A C 1
ATOM 739 O O . ALA A 1 93 ? -2.870 -18.433 -7.038 1.00 97.12 93 ALA A O 1
ATOM 740 N N . GLU A 1 94 ? -1.147 -17.349 -7.980 1.00 97.00 94 GLU A N 1
ATOM 741 C CA . GLU A 1 94 ? -0.118 -17.725 -7.000 1.00 97.00 94 GLU A CA 1
ATOM 742 C C . GLU A 1 94 ? 0.411 -16.517 -6.207 1.00 97.00 94 GLU A C 1
ATOM 744 O O . GLU A 1 94 ? 1.339 -16.630 -5.410 1.00 97.00 94 GLU A O 1
ATOM 749 N N . THR A 1 95 ? -0.202 -15.348 -6.394 1.00 96.25 95 THR A N 1
ATOM 750 C CA . THR A 1 95 ? 0.221 -14.092 -5.778 1.00 96.25 95 THR A CA 1
ATOM 751 C C . THR A 1 95 ? -0.752 -13.660 -4.686 1.00 96.25 95 THR A C 1
ATOM 753 O O . THR A 1 95 ? -1.962 -13.555 -4.899 1.00 96.25 95 THR A O 1
ATOM 756 N N . ALA A 1 96 ? -0.211 -13.322 -3.515 1.00 95.31 96 ALA A N 1
ATOM 757 C CA . ALA A 1 96 ? -0.923 -12.551 -2.504 1.00 95.31 96 ALA A CA 1
ATOM 758 C C . ALA A 1 96 ? -0.616 -11.058 -2.680 1.00 95.31 96 ALA A C 1
ATOM 760 O O . ALA A 1 96 ? 0.542 -10.645 -2.643 1.00 95.31 96 ALA A O 1
ATOM 761 N N . VAL A 1 97 ? -1.654 -10.236 -2.835 1.00 95.12 97 VAL A N 1
ATOM 762 C CA . VAL A 1 97 ? -1.533 -8.775 -2.843 1.00 95.12 97 VAL A CA 1
ATOM 763 C C . VAL A 1 97 ? -1.904 -8.258 -1.463 1.00 95.12 97 VAL A C 1
ATOM 765 O O . VAL A 1 97 ? -3.042 -8.413 -1.016 1.00 95.12 97 VAL A O 1
ATOM 768 N N . ILE A 1 98 ? -0.936 -7.650 -0.784 1.00 93.06 98 ILE A N 1
ATOM 769 C CA . ILE A 1 98 ? -1.088 -7.174 0.589 1.00 93.06 98 ILE A CA 1
ATOM 770 C C . ILE A 1 98 ? -0.978 -5.652 0.591 1.00 93.06 98 ILE A C 1
ATOM 772 O O . ILE A 1 98 ? 0.092 -5.100 0.345 1.00 93.06 98 ILE A O 1
ATOM 776 N N . MET A 1 99 ? -2.082 -4.969 0.890 1.00 90.44 99 MET A N 1
ATOM 777 C CA . MET A 1 99 ? -2.055 -3.537 1.167 1.00 90.44 99 MET A CA 1
ATOM 778 C C . MET A 1 99 ? -1.606 -3.334 2.609 1.00 90.44 99 MET A C 1
ATOM 780 O O . MET A 1 99 ? -2.298 -3.732 3.548 1.00 90.44 99 MET A O 1
ATOM 784 N N . VAL A 1 100 ? -0.441 -2.724 2.796 1.00 87.31 100 VAL A N 1
ATOM 785 C CA . VAL A 1 100 ? 0.051 -2.404 4.134 1.00 87.31 100 VAL A CA 1
ATOM 786 C C . VAL A 1 100 ? -0.588 -1.100 4.576 1.00 87.31 100 VAL A C 1
ATOM 788 O O . VAL A 1 100 ? -0.288 -0.045 4.021 1.00 87.31 100 VAL A O 1
ATOM 791 N N . HIS A 1 101 ? -1.504 -1.180 5.544 1.00 76.38 101 HIS A N 1
ATOM 792 C CA . HIS A 1 101 ? -2.078 0.017 6.145 1.00 76.38 101 HIS A CA 1
ATOM 793 C C . HIS A 1 101 ? -0.998 0.708 6.995 1.00 76.38 101 HIS A C 1
ATOM 795 O O . HIS A 1 101 ? -0.401 0.050 7.856 1.00 76.38 101 HIS A O 1
ATOM 801 N N . PRO A 1 102 ? -0.686 1.987 6.734 1.00 69.75 102 PRO A N 1
ATOM 802 C CA . PRO A 1 102 ? 0.326 2.701 7.494 1.00 69.75 102 PRO A CA 1
ATOM 803 C C . PRO A 1 102 ? -0.114 2.883 8.948 1.00 69.75 102 PRO A C 1
ATOM 805 O O . PRO A 1 102 ? -1.273 3.169 9.249 1.00 69.75 102 PRO A O 1
ATOM 808 N N . TRP A 1 103 ? 0.826 2.754 9.882 1.00 64.94 103 TRP A N 1
ATOM 809 C CA . TRP A 1 103 ? 0.547 3.142 11.259 1.00 64.94 103 TRP A CA 1
ATOM 810 C C . TRP A 1 103 ? 0.376 4.654 11.312 1.00 64.94 103 TRP A C 1
ATOM 812 O O . TRP A 1 103 ? 1.196 5.375 10.750 1.00 64.94 103 TRP A O 1
ATOM 822 N N . GLY A 1 104 ? -0.631 5.147 12.025 1.00 67.12 104 GLY A N 1
ATOM 823 C CA . GLY A 1 104 ? -0.726 6.588 12.201 1.00 67.12 104 GLY A CA 1
ATOM 824 C C . GLY A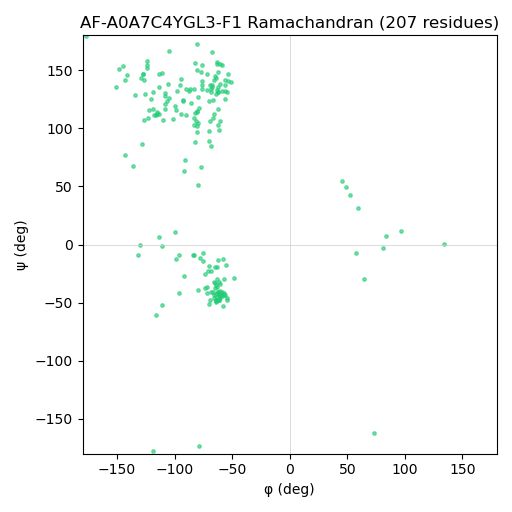 1 104 ? -1.663 7.320 11.231 1.00 67.12 104 GLY A C 1
ATOM 825 O O . GLY A 1 104 ? -1.623 8.543 11.236 1.00 67.12 104 GLY A O 1
ATOM 826 N N . VAL A 1 105 ? -2.509 6.646 10.448 1.00 70.56 105 VAL A N 1
ATOM 827 C CA . VAL A 1 105 ? -3.373 7.324 9.459 1.00 70.56 105 VAL A CA 1
ATOM 828 C C . VAL A 1 105 ? -4.700 7.778 10.062 1.00 70.56 105 VAL A C 1
ATOM 830 O O . VAL A 1 105 ? -5.414 6.986 10.677 1.00 70.56 105 VAL A O 1
ATOM 833 N N . ASP A 1 106 ? -5.073 9.032 9.804 1.00 74.69 106 ASP A N 1
ATOM 834 C CA . ASP A 1 106 ? -6.464 9.475 9.905 1.00 74.69 106 ASP A CA 1
ATOM 835 C C . ASP A 1 106 ? -7.223 9.104 8.622 1.00 74.69 106 ASP A C 1
ATOM 837 O O . ASP A 1 106 ? -7.259 9.844 7.637 1.00 74.69 106 ASP A O 1
ATOM 841 N N . ASP A 1 107 ? -7.778 7.895 8.611 1.00 75.50 107 ASP A N 1
ATOM 842 C CA . ASP A 1 107 ? -8.532 7.342 7.485 1.00 75.50 107 ASP A CA 1
ATOM 843 C C . ASP A 1 107 ? -10.054 7.453 7.668 1.00 75.50 107 ASP A C 1
ATOM 845 O O . ASP A 1 107 ? -10.823 6.883 6.887 1.00 75.50 107 ASP A O 1
ATOM 849 N N . GLY A 1 108 ? -10.496 8.209 8.679 1.00 75.50 108 GLY A N 1
ATOM 850 C CA . GLY A 1 108 ? -11.907 8.396 9.005 1.00 75.50 108 GLY A CA 1
ATOM 851 C C . GLY A 1 108 ? -12.526 7.297 9.874 1.00 75.50 108 GLY A C 1
ATOM 852 O O . GLY A 1 108 ? -13.732 7.341 10.104 1.00 75.50 108 GLY A O 1
ATOM 853 N N . GLN A 1 109 ? -11.750 6.336 10.399 1.00 78.69 109 GLN A N 1
ATOM 854 C CA . GLN A 1 109 ? -12.273 5.303 11.315 1.00 78.69 109 GLN A CA 1
ATOM 855 C C . GLN A 1 109 ? -12.548 5.807 12.747 1.00 78.69 109 GLN A C 1
ATOM 857 O O . GLN A 1 109 ? -13.136 5.082 13.549 1.00 78.69 109 GLN A O 1
ATOM 862 N N . GLY A 1 110 ? -12.164 7.045 13.080 1.00 78.31 110 GLY A N 1
ATOM 863 C CA . GLY A 1 110 ? -12.519 7.689 14.353 1.00 78.31 110 GLY A CA 1
ATOM 864 C C . GLY A 1 110 ? -11.373 8.397 15.072 1.00 78.31 110 GLY A C 1
ATOM 865 O O . GLY A 1 110 ? -11.590 8.961 16.144 1.00 78.31 110 GLY A O 1
ATOM 866 N N . TRP A 1 111 ? -10.162 8.388 14.517 1.00 79.38 111 TRP A N 1
ATOM 867 C CA . TRP A 1 111 ? -9.083 9.216 15.043 1.00 79.38 111 TRP A CA 1
ATOM 868 C C . TRP A 1 111 ? -9.386 10.705 14.892 1.00 79.38 111 TRP A C 1
ATOM 870 O O . TRP A 1 111 ? -10.025 11.144 13.942 1.00 79.38 111 TRP A O 1
ATOM 880 N N . ARG A 1 112 ? -8.942 11.477 15.884 1.00 76.94 112 ARG A N 1
ATOM 881 C CA . ARG A 1 112 ? -9.023 12.940 15.901 1.00 76.94 112 ARG A CA 1
ATOM 882 C C . ARG A 1 112 ? -7.650 13.480 16.212 1.00 76.94 112 ARG A C 1
ATOM 884 O O . ARG A 1 112 ? -7.292 13.662 17.373 1.00 76.94 112 ARG A O 1
ATOM 891 N N . THR A 1 113 ? -6.857 13.644 15.172 1.00 75.44 113 THR A N 1
ATOM 892 C CA . THR A 1 113 ? -5.454 13.981 15.342 1.00 75.44 113 THR A CA 1
ATOM 893 C C . THR A 1 113 ? -5.282 15.459 15.699 1.00 75.44 113 THR A C 1
ATOM 895 O O . THR A 1 113 ? -6.084 16.270 15.238 1.00 75.44 113 THR A O 1
ATOM 898 N N . PRO A 1 114 ? -4.263 15.841 16.488 1.00 75.62 114 PRO A N 1
ATOM 899 C CA . PRO A 1 114 ? -3.964 17.247 16.738 1.00 75.62 114 PRO A CA 1
ATOM 900 C C . PRO A 1 114 ? -3.678 18.009 15.439 1.00 75.62 114 PRO A C 1
ATOM 902 O O . PRO A 1 114 ? -3.228 17.434 14.452 1.00 75.62 114 PRO A O 1
ATOM 905 N N . GLU A 1 115 ? -3.899 19.318 15.453 1.00 76.75 115 GLU A N 1
ATOM 906 C CA . GLU A 1 115 ? -3.479 20.221 14.381 1.00 76.75 115 GLU A CA 1
ATOM 907 C C . GLU A 1 115 ? -2.344 21.133 14.880 1.00 76.75 115 GLU A C 1
ATOM 909 O O . GLU A 1 115 ? -2.306 21.463 16.070 1.00 76.75 115 GLU A O 1
ATOM 914 N N . PRO A 1 116 ? -1.396 21.543 14.012 1.00 72.00 116 PRO A N 1
ATOM 915 C CA . PRO A 1 116 ? -1.320 21.249 12.573 1.00 72.00 116 PRO A CA 1
ATOM 916 C C . PRO A 1 116 ? -0.680 19.886 12.243 1.00 72.00 116 PRO A C 1
ATOM 918 O O . PRO A 1 116 ? -0.684 19.476 11.084 1.00 72.00 116 PRO A O 1
ATOM 921 N N . ALA A 1 117 ? -0.108 19.205 13.243 1.00 67.69 117 ALA A N 1
ATOM 922 C CA . ALA A 1 117 ? 0.568 17.921 13.089 1.00 67.69 117 ALA A CA 1
ATOM 923 C C . ALA A 1 117 ? -0.334 16.766 13.543 1.00 67.69 117 ALA A C 1
ATOM 925 O O . ALA A 1 117 ? -0.555 16.582 14.742 1.00 67.69 117 ALA A O 1
ATOM 926 N N . GLY A 1 118 ? -0.826 15.996 12.570 1.00 65.44 118 GLY A N 1
ATOM 927 C CA . GLY A 1 118 ? -1.712 14.862 12.800 1.00 65.44 118 GLY A CA 1
ATOM 928 C C . GLY A 1 118 ? -0.990 13.595 13.263 1.00 65.44 118 GLY A C 1
ATOM 929 O O . GLY A 1 118 ? 0.212 13.590 13.534 1.00 65.44 118 GLY A O 1
ATOM 930 N N . ALA A 1 119 ? -1.731 12.488 13.349 1.00 62.56 119 ALA A N 1
ATOM 931 C CA . ALA A 1 119 ? -1.131 11.192 13.607 1.00 62.56 119 ALA A CA 1
ATOM 932 C C . ALA A 1 119 ? -0.180 10.808 12.462 1.00 62.56 119 ALA A C 1
ATOM 934 O O . ALA A 1 119 ? -0.239 11.364 11.369 1.00 62.56 119 ALA A O 1
ATOM 935 N N . ALA A 1 120 ? 0.757 9.923 12.796 1.00 61.00 120 ALA A N 1
ATOM 936 C CA . ALA A 1 120 ? 2.106 9.854 12.245 1.00 61.00 120 ALA A CA 1
ATOM 937 C C . ALA A 1 120 ? 2.255 9.669 10.725 1.00 61.00 120 ALA A C 1
ATOM 939 O O . ALA A 1 120 ? 3.371 9.847 10.235 1.00 61.00 120 ALA A O 1
ATOM 940 N N . ASP A 1 121 ? 1.197 9.333 9.985 1.00 66.50 121 ASP A N 1
ATOM 941 C CA . ASP A 1 121 ? 1.291 9.217 8.533 1.00 66.50 121 ASP A CA 1
ATOM 942 C C . ASP A 1 121 ? 0.857 10.513 7.835 1.00 66.50 121 ASP A C 1
ATOM 944 O O . ASP A 1 121 ? -0.081 11.190 8.245 1.00 66.50 121 ASP A O 1
ATOM 948 N N . PHE A 1 122 ? 1.612 10.911 6.813 1.00 73.88 122 PHE A N 1
ATOM 949 C CA . PHE A 1 122 ? 1.464 12.155 6.041 1.00 73.88 122 PHE A CA 1
ATOM 950 C C . PHE A 1 122 ? 1.516 13.506 6.796 1.00 73.88 122 PHE A C 1
ATOM 952 O O . PHE A 1 122 ? 1.629 14.546 6.143 1.00 73.88 122 PHE A O 1
ATOM 959 N N . CYS A 1 123 ? 1.544 13.521 8.130 1.00 72.69 123 CYS A N 1
ATOM 960 C CA . CYS A 1 123 ? 1.794 14.654 9.038 1.00 72.69 123 CYS A CA 1
ATOM 961 C C . CYS A 1 123 ? 0.782 15.816 9.038 1.00 72.69 123 CYS A C 1
ATOM 963 O O . CYS A 1 123 ? 0.660 16.465 10.072 1.00 72.69 123 CYS A O 1
ATOM 965 N N . THR A 1 124 ? 0.091 16.125 7.936 1.00 78.81 124 THR A N 1
ATOM 966 C CA . THR A 1 124 ? -0.863 17.251 7.854 1.00 78.81 124 THR A CA 1
ATOM 967 C C . THR A 1 124 ? -2.246 16.789 7.413 1.00 78.81 124 THR A C 1
ATOM 969 O O . THR A 1 124 ? -2.384 15.782 6.711 1.00 78.81 124 THR A O 1
ATOM 972 N N . VAL A 1 125 ? -3.275 17.548 7.795 1.00 78.12 125 VAL A N 1
ATOM 973 C CA . VAL A 1 125 ? -4.680 17.273 7.450 1.00 78.12 125 VAL A CA 1
ATOM 974 C C . VAL A 1 125 ? -4.870 17.183 5.933 1.00 78.12 125 VAL A C 1
ATOM 976 O O . VAL A 1 125 ? -5.487 16.246 5.428 1.00 78.12 125 VAL A O 1
ATOM 979 N N . GLU A 1 126 ? -4.266 18.097 5.175 1.00 82.00 126 GLU A N 1
ATOM 980 C CA . GLU A 1 126 ? -4.383 18.140 3.715 1.00 82.00 126 GLU A CA 1
ATOM 981 C C . GLU A 1 126 ? -3.786 16.894 3.063 1.00 82.00 126 GLU A C 1
ATOM 983 O O . GLU A 1 126 ? -4.377 16.323 2.142 1.00 82.00 126 GLU A O 1
ATOM 988 N N . LYS A 1 127 ? -2.621 16.445 3.546 1.00 81.25 127 LYS A N 1
ATOM 989 C CA . LYS A 1 127 ? -1.960 15.258 3.003 1.00 81.25 127 LYS A CA 1
ATOM 990 C C . LYS A 1 127 ? -2.703 13.977 3.389 1.00 81.25 127 LYS A C 1
ATOM 992 O O . LYS A 1 127 ? -2.842 13.103 2.537 1.00 81.25 127 LYS A O 1
ATOM 997 N N . ASN A 1 128 ? -3.261 13.901 4.598 1.00 79.75 128 ASN A N 1
ATOM 998 C CA . ASN A 1 128 ? -4.145 12.804 5.008 1.00 79.75 128 ASN A CA 1
ATOM 999 C C . ASN A 1 128 ? -5.392 12.719 4.119 1.00 79.75 128 ASN A C 1
ATOM 1001 O O . ASN A 1 128 ? -5.727 11.652 3.601 1.00 79.75 128 ASN A O 1
ATOM 1005 N N . HIS A 1 129 ? -6.044 13.851 3.843 1.00 82.94 129 HIS A N 1
ATOM 1006 C CA . HIS A 1 129 ? -7.175 13.886 2.917 1.00 82.94 129 HIS A CA 1
ATOM 1007 C C . HIS A 1 129 ? -6.783 13.474 1.495 1.00 82.94 129 HIS A C 1
ATOM 1009 O O . HIS A 1 129 ? -7.519 12.714 0.858 1.00 82.94 129 HIS A O 1
ATOM 1015 N N . LEU A 1 130 ? -5.625 13.922 0.998 1.00 85.12 130 LEU A N 1
ATOM 1016 C CA . LEU A 1 130 ? -5.115 13.522 -0.313 1.00 85.12 130 LEU A CA 1
ATOM 1017 C C . LEU A 1 130 ? -4.863 12.007 -0.383 1.00 85.12 130 LEU A C 1
ATOM 1019 O O . LEU A 1 130 ? -5.341 11.360 -1.316 1.00 85.12 130 LEU A O 1
ATOM 1023 N N . ALA A 1 131 ? -4.196 11.435 0.621 1.00 83.12 131 ALA A N 1
ATOM 1024 C CA . ALA A 1 131 ? -3.937 9.999 0.718 1.00 83.12 131 ALA A CA 1
ATOM 1025 C C . ALA A 1 131 ? -5.233 9.178 0.822 1.00 83.12 131 ALA A C 1
ATOM 1027 O O . ALA A 1 131 ? -5.384 8.153 0.150 1.00 83.12 131 ALA A O 1
ATOM 1028 N N . GLY A 1 132 ? -6.214 9.657 1.592 1.00 84.19 132 GLY A N 1
ATOM 1029 C CA . GLY A 1 132 ? -7.537 9.043 1.680 1.00 84.19 132 GLY A CA 1
ATOM 1030 C C . GLY A 1 132 ? -8.283 9.058 0.342 1.00 84.19 132 GLY A C 1
ATOM 1031 O O . GLY A 1 132 ? -8.899 8.058 -0.034 1.00 84.19 132 GLY A O 1
ATOM 1032 N N . ARG A 1 133 ? -8.205 10.160 -0.421 1.00 88.38 133 ARG A N 1
ATOM 1033 C CA . ARG A 1 133 ? -8.773 10.225 -1.780 1.00 88.38 133 ARG A CA 1
ATOM 1034 C C . ARG A 1 133 ? -8.082 9.245 -2.724 1.00 88.38 133 ARG A C 1
ATOM 1036 O O . ARG A 1 133 ? -8.782 8.473 -3.372 1.00 88.38 133 ARG A O 1
ATOM 1043 N N . HIS A 1 134 ? -6.749 9.217 -2.738 1.00 88.12 134 HIS A N 1
ATOM 1044 C CA . HIS A 1 134 ? -5.974 8.276 -3.552 1.00 88.12 134 HIS A CA 1
ATOM 1045 C C . HIS A 1 134 ? -6.334 6.821 -3.227 1.00 88.12 134 HIS A C 1
ATOM 1047 O O . HIS A 1 134 ? -6.583 6.011 -4.117 1.00 88.12 134 HIS A O 1
ATOM 1053 N N . THR A 1 135 ? -6.457 6.496 -1.938 1.00 87.38 135 THR A N 1
ATOM 1054 C CA . THR A 1 135 ? -6.848 5.155 -1.488 1.00 87.38 135 THR A CA 1
ATOM 1055 C C . THR A 1 135 ? -8.213 4.746 -2.044 1.00 87.38 135 THR A C 1
ATOM 1057 O O . THR A 1 135 ? -8.358 3.631 -2.542 1.00 87.38 135 THR A O 1
ATOM 1060 N N . ARG A 1 136 ? -9.207 5.643 -2.013 1.00 88.94 136 ARG A N 1
ATOM 1061 C CA . ARG A 1 136 ? -10.565 5.364 -2.513 1.00 88.94 136 ARG A CA 1
ATOM 1062 C C . ARG A 1 136 ? -10.658 5.321 -4.037 1.00 88.94 136 ARG A C 1
ATOM 1064 O O . ARG A 1 136 ? -11.422 4.524 -4.565 1.00 88.94 136 ARG A O 1
ATOM 1071 N N . GLN A 1 137 ? -9.925 6.185 -4.734 1.00 90.94 137 GLN A N 1
ATOM 1072 C CA . GLN A 1 137 ? -10.069 6.366 -6.183 1.00 90.94 137 GLN A CA 1
ATOM 1073 C C . GLN A 1 137 ? -9.126 5.484 -7.005 1.00 90.94 137 GLN A C 1
ATOM 1075 O O . GLN A 1 137 ? -9.472 5.124 -8.122 1.00 90.94 137 GLN A O 1
ATOM 1080 N N . VAL A 1 138 ? -7.974 5.097 -6.449 1.00 89.31 138 VAL A N 1
ATOM 1081 C CA . VAL A 1 138 ? -6.931 4.349 -7.170 1.00 89.31 138 VAL A CA 1
ATOM 1082 C C . VAL A 1 138 ? -6.736 2.964 -6.570 1.00 89.31 138 VAL A C 1
ATOM 1084 O O . VAL A 1 138 ? -6.955 1.947 -7.230 1.00 89.31 138 VAL A O 1
ATOM 1087 N N . ILE A 1 139 ? -6.362 2.908 -5.289 1.00 89.50 139 ILE A N 1
ATOM 1088 C CA . ILE A 1 139 ? -5.947 1.655 -4.646 1.00 89.50 139 ILE A CA 1
ATOM 1089 C C . ILE A 1 139 ? -7.127 0.697 -4.482 1.00 89.50 139 ILE A C 1
ATOM 1091 O O . ILE A 1 139 ? -7.022 -0.476 -4.832 1.00 89.50 139 ILE A O 1
ATOM 1095 N N . GLN A 1 140 ? -8.265 1.170 -3.973 1.00 91.19 140 GLN A N 1
ATOM 1096 C CA . GLN A 1 140 ? -9.427 0.316 -3.742 1.00 91.19 140 GLN A CA 1
ATOM 1097 C C . GLN A 1 140 ? -9.974 -0.302 -5.046 1.00 91.19 140 GLN A C 1
ATOM 1099 O O . GLN A 1 140 ? -10.157 -1.524 -5.060 1.00 91.19 140 GLN A O 1
ATOM 1104 N N . PRO A 1 141 ? -10.187 0.447 -6.149 1.00 93.38 141 PRO A N 1
ATOM 1105 C CA . PRO A 1 141 ? -10.569 -0.142 -7.432 1.00 93.38 141 PRO A CA 1
ATOM 1106 C C . PRO A 1 141 ? -9.542 -1.143 -7.963 1.00 93.38 141 PRO A C 1
ATOM 1108 O O . PRO A 1 141 ? -9.930 -2.229 -8.395 1.00 93.38 141 PRO A O 1
ATOM 1111 N N . PHE A 1 142 ? -8.245 -0.832 -7.863 1.00 91.56 142 PHE A N 1
ATOM 1112 C CA . PHE A 1 142 ? -7.180 -1.751 -8.263 1.00 91.56 142 PHE A CA 1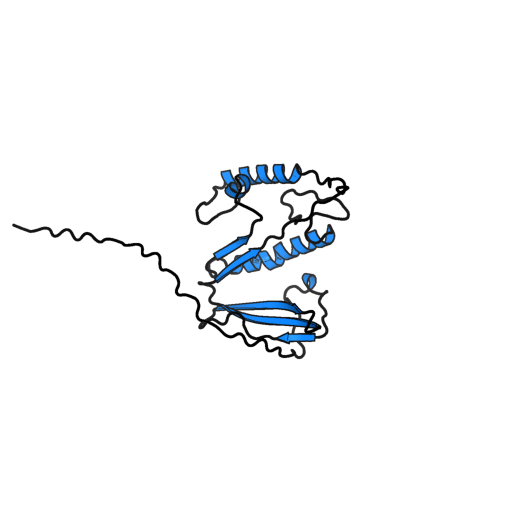
ATOM 1113 C C . PHE A 1 142 ? -7.255 -3.076 -7.492 1.00 91.56 142 PHE A C 1
ATOM 1115 O O . PHE A 1 142 ? -7.364 -4.137 -8.105 1.00 91.56 142 PHE A O 1
ATOM 1122 N N . LEU A 1 143 ? -7.306 -3.034 -6.158 1.00 94.12 143 LEU A N 1
ATOM 1123 C CA . LEU A 1 143 ? -7.430 -4.235 -5.325 1.00 94.12 143 LEU A CA 1
ATOM 1124 C C . LEU A 1 143 ? -8.717 -5.014 -5.620 1.00 94.12 143 LEU A C 1
ATOM 1126 O O . LEU A 1 143 ? -8.698 -6.243 -5.670 1.00 94.12 143 LEU A O 1
ATOM 1130 N N . ASN A 1 144 ? -9.833 -4.316 -5.844 1.00 95.19 144 ASN A N 1
ATOM 1131 C CA . ASN A 1 144 ? -11.102 -4.947 -6.197 1.00 95.19 144 ASN A CA 1
ATOM 1132 C C . ASN A 1 144 ? -11.034 -5.656 -7.556 1.00 95.19 144 ASN A C 1
ATOM 1134 O O . ASN A 1 144 ? -11.570 -6.753 -7.681 1.00 95.19 144 ASN A O 1
ATOM 1138 N N . SER A 1 145 ? -10.324 -5.088 -8.536 1.00 94.56 145 SER A N 1
ATOM 1139 C CA . SER A 1 145 ? -10.146 -5.682 -9.871 1.00 94.56 145 SER A CA 1
ATOM 1140 C C . SER A 1 145 ? -9.359 -7.002 -9.871 1.00 94.56 145 SER A C 1
ATOM 1142 O O . SER A 1 145 ? -9.442 -7.778 -10.831 1.00 94.56 145 SER A O 1
ATOM 1144 N N . LEU A 1 146 ? -8.601 -7.251 -8.796 1.00 96.06 146 LEU A N 1
ATOM 1145 C CA . LEU A 1 146 ? -7.799 -8.454 -8.585 1.00 96.06 146 LEU A CA 1
ATOM 1146 C C . LEU A 1 146 ? -8.522 -9.512 -7.741 1.00 96.06 146 LEU A C 1
ATOM 1148 O O . LEU A 1 146 ? -8.048 -10.646 -7.649 1.00 96.06 146 LEU A O 1
ATOM 1152 N N . ARG A 1 147 ? -9.676 -9.192 -7.140 1.00 95.31 147 ARG A N 1
ATOM 1153 C CA . ARG A 1 147 ? -10.477 -10.180 -6.401 1.00 95.31 147 ARG A CA 1
ATOM 1154 C C . ARG A 1 147 ? -10.972 -11.262 -7.360 1.00 95.31 147 ARG A C 1
ATOM 1156 O O . ARG A 1 147 ? -11.530 -10.962 -8.409 1.00 95.31 147 ARG A O 1
ATOM 1163 N N . GLY A 1 148 ? -10.753 -12.521 -6.988 1.00 94.88 148 GLY A N 1
ATOM 1164 C CA . GLY A 1 148 ? -11.058 -13.678 -7.835 1.00 94.88 148 GLY A CA 1
ATOM 1165 C C . GLY A 1 148 ? -10.000 -13.986 -8.901 1.00 94.88 148 GLY A C 1
ATOM 1166 O O . GLY A 1 148 ? -10.146 -14.984 -9.595 1.00 94.88 148 GLY A O 1
ATOM 1167 N N . LYS A 1 149 ? -8.942 -13.168 -9.017 1.00 96.44 149 LYS A N 1
ATOM 1168 C CA . LYS A 1 149 ? -7.779 -13.420 -9.888 1.00 96.44 149 LYS A CA 1
ATOM 1169 C C . LYS A 1 149 ? -6.526 -13.715 -9.070 1.00 96.44 149 LYS A C 1
ATOM 1171 O O . LYS A 1 149 ? -5.871 -14.725 -9.289 1.00 96.44 149 LYS A O 1
ATOM 1176 N N . ALA A 1 150 ? -6.210 -12.829 -8.124 1.00 97.00 150 ALA A N 1
ATOM 1177 C CA . ALA A 1 150 ? -5.122 -13.035 -7.182 1.00 97.00 150 ALA A CA 1
ATOM 1178 C C . ALA A 1 150 ? -5.485 -14.125 -6.164 1.00 97.00 150 ALA A C 1
ATOM 1180 O O . ALA A 1 150 ? -6.648 -14.204 -5.755 1.00 97.00 150 ALA A O 1
ATOM 1181 N N . ALA A 1 151 ? -4.497 -14.901 -5.706 1.00 96.00 151 ALA A N 1
ATOM 1182 C CA . ALA A 1 151 ? -4.694 -15.920 -4.670 1.00 96.00 151 ALA A CA 1
ATOM 1183 C C . ALA A 1 151 ? -5.325 -15.314 -3.409 1.00 96.00 151 ALA A C 1
ATOM 1185 O O . ALA A 1 151 ? -6.297 -15.834 -2.860 1.00 96.00 151 ALA A O 1
ATOM 1186 N N . PHE A 1 152 ? -4.791 -14.164 -2.985 1.00 95.00 152 PHE A N 1
ATOM 1187 C CA . PHE A 1 152 ? -5.292 -13.417 -1.839 1.00 95.00 152 PHE A CA 1
ATOM 1188 C C . PHE A 1 152 ? -5.214 -11.910 -2.070 1.00 95.00 152 PHE A C 1
ATOM 1190 O O . PHE A 1 152 ? -4.227 -11.400 -2.592 1.00 95.00 152 PHE A O 1
ATOM 1197 N N . ILE A 1 153 ? -6.239 -11.197 -1.596 1.00 94.56 153 ILE A N 1
ATOM 1198 C CA . ILE A 1 153 ? -6.211 -9.746 -1.388 1.00 94.56 153 ILE A CA 1
ATOM 1199 C C . ILE A 1 153 ? -6.312 -9.508 0.113 1.00 94.56 153 ILE A C 1
ATOM 1201 O O . ILE A 1 153 ? -7.349 -9.797 0.718 1.00 94.56 153 ILE A O 1
ATOM 1205 N N . MET A 1 154 ? -5.238 -9.005 0.711 1.00 92.25 154 MET A N 1
ATOM 1206 C CA . MET A 1 154 ? -5.091 -8.871 2.157 1.00 92.25 154 MET A CA 1
ATOM 1207 C C . MET A 1 154 ? -4.780 -7.431 2.549 1.00 92.25 154 MET A C 1
ATOM 1209 O O . MET A 1 154 ? -4.247 -6.651 1.762 1.00 92.25 154 MET A O 1
ATOM 1213 N N . TYR A 1 155 ? -5.081 -7.107 3.801 1.00 88.06 155 TYR A N 1
ATOM 1214 C CA . TYR A 1 155 ? -4.699 -5.848 4.425 1.00 88.06 155 TYR A CA 1
ATOM 1215 C C . TYR A 1 155 ? -3.835 -6.171 5.638 1.00 88.06 155 TYR A C 1
ATOM 1217 O O . TYR A 1 155 ? -4.251 -6.949 6.498 1.00 88.06 155 TYR A O 1
ATOM 1225 N N . SER A 1 156 ? -2.631 -5.605 5.697 1.00 84.81 156 SER A N 1
ATOM 1226 C CA . SER A 1 156 ? -1.820 -5.677 6.911 1.00 84.81 156 SER A CA 1
ATOM 1227 C C . SER A 1 156 ? -2.437 -4.766 7.960 1.00 84.81 156 SER A C 1
ATOM 1229 O O . SER A 1 156 ? -2.750 -3.614 7.663 1.00 84.81 156 SER A O 1
ATOM 1231 N N . LEU A 1 157 ? -2.577 -5.272 9.183 1.00 79.06 157 LEU A N 1
ATOM 1232 C CA . LEU A 1 157 ? -3.027 -4.502 10.338 1.00 79.06 157 LEU A CA 1
ATOM 1233 C C . LEU A 1 157 ? -1.878 -4.386 11.347 1.00 79.06 157 LEU A C 1
ATOM 1235 O O . LEU A 1 157 ? -1.073 -5.313 11.453 1.00 79.06 157 LEU A O 1
ATOM 1239 N N . PRO A 1 158 ? -1.776 -3.270 12.085 1.00 73.19 158 PRO A N 1
ATOM 1240 C CA . PRO A 1 158 ? -0.759 -3.130 13.115 1.00 73.19 158 PRO A CA 1
ATOM 1241 C C . PRO A 1 158 ? -1.043 -4.059 14.302 1.00 73.19 158 PRO A C 1
ATOM 1243 O O . PRO A 1 158 ? -2.170 -4.132 14.791 1.00 73.19 158 PRO A O 1
ATOM 1246 N N . GLY A 1 159 ? 0.009 -4.703 14.810 1.00 76.19 159 GLY A N 1
ATOM 1247 C CA . GLY A 1 159 ? -0.046 -5.523 16.019 1.00 76.19 159 GLY A CA 1
ATOM 1248 C C . GLY A 1 159 ? -0.758 -6.869 15.847 1.00 76.19 159 GLY A C 1
ATOM 1249 O O . GLY A 1 159 ? -0.931 -7.381 14.744 1.00 76.19 159 GLY A O 1
ATOM 1250 N N . ASN A 1 160 ? -1.139 -7.461 16.980 1.00 81.75 160 ASN A N 1
ATOM 1251 C CA . ASN A 1 160 ? -1.876 -8.722 17.019 1.00 81.75 160 ASN A CA 1
ATOM 1252 C C . ASN A 1 160 ? -3.375 -8.490 16.801 1.00 81.75 160 ASN A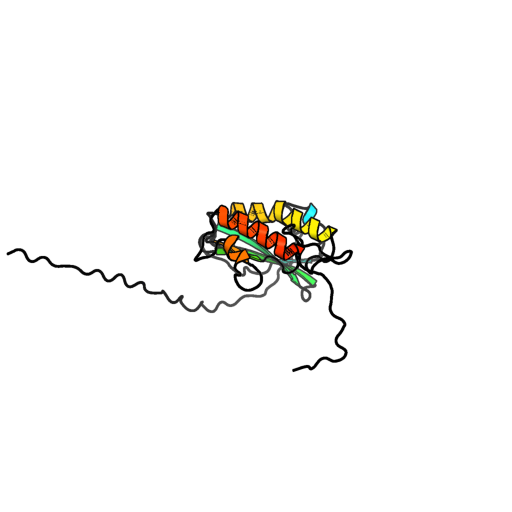 C 1
ATOM 1254 O O . ASN A 1 160 ? -3.903 -7.423 17.113 1.00 81.75 160 ASN A O 1
ATOM 1258 N N . ARG A 1 161 ? -4.084 -9.524 16.331 1.00 86.06 161 ARG A N 1
ATOM 1259 C CA . ARG A 1 161 ? -5.549 -9.507 16.224 1.00 86.06 161 ARG A CA 1
ATOM 1260 C C . ARG A 1 161 ? -6.180 -9.351 17.612 1.00 86.06 161 ARG A C 1
ATOM 1262 O O . ARG A 1 161 ? -6.265 -10.324 18.360 1.00 86.06 161 ARG A O 1
ATOM 1269 N N . ASP A 1 162 ? -6.648 -8.148 17.925 1.00 90.25 162 ASP A N 1
ATOM 1270 C CA . ASP A 1 162 ? -7.474 -7.876 19.104 1.00 90.25 162 ASP A CA 1
ATOM 1271 C C . ASP A 1 162 ? -8.954 -8.246 18.879 1.00 90.25 162 ASP A C 1
ATOM 1273 O O . ASP A 1 162 ? -9.370 -8.616 17.775 1.00 90.25 162 ASP A O 1
ATOM 1277 N N . SER A 1 163 ? -9.754 -8.171 19.945 1.00 94.19 163 SER A N 1
ATOM 1278 C CA . SER A 1 163 ? -11.176 -8.529 19.923 1.00 94.19 163 SER A CA 1
ATOM 1279 C C . SER A 1 163 ? -12.019 -7.630 19.017 1.00 94.19 163 SER A C 1
ATOM 1281 O O . SER A 1 163 ? -12.939 -8.134 18.380 1.00 94.19 163 SER A O 1
ATOM 1283 N N . ILE A 1 164 ? -11.691 -6.339 18.914 1.00 93.62 164 ILE A N 1
ATOM 1284 C CA . ILE A 1 164 ? -12.419 -5.367 18.087 1.00 93.62 164 ILE A CA 1
ATOM 1285 C C . ILE A 1 164 ? -12.163 -5.676 16.606 1.00 93.62 164 ILE A C 1
ATOM 1287 O O . ILE A 1 164 ? -13.083 -5.856 15.810 1.00 93.62 164 ILE A O 1
ATOM 1291 N N . ARG A 1 165 ? -10.889 -5.817 16.227 1.00 91.00 165 ARG A N 1
ATOM 1292 C CA . ARG A 1 165 ? -10.464 -6.136 14.858 1.00 91.00 165 ARG A CA 1
ATOM 1293 C C . ARG A 1 165 ? -10.917 -7.524 14.428 1.00 91.00 165 ARG A C 1
ATOM 1295 O O . ARG A 1 165 ? -11.228 -7.704 13.253 1.00 91.00 165 ARG A O 1
ATOM 1302 N N . LYS A 1 166 ? -11.013 -8.486 15.355 1.00 94.12 166 LYS A N 1
ATOM 1303 C CA . LYS A 1 166 ? -11.599 -9.806 15.081 1.00 94.12 166 LYS A CA 1
ATOM 1304 C C . LYS A 1 166 ? -13.046 -9.690 14.598 1.00 94.12 166 LYS A C 1
ATOM 1306 O O . LYS A 1 166 ? -13.382 -10.383 13.653 1.00 94.12 166 LYS A O 1
ATOM 1311 N N . LYS A 1 167 ? -13.860 -8.805 15.184 1.00 96.62 167 LYS A N 1
ATOM 1312 C CA . LYS A 1 167 ? -15.258 -8.570 14.776 1.00 96.62 167 LYS A CA 1
ATOM 1313 C C . LYS A 1 167 ? -15.390 -7.844 13.429 1.00 96.62 167 LYS A C 1
ATOM 1315 O O . LYS A 1 167 ? -16.410 -7.941 12.758 1.00 96.62 167 LYS A O 1
ATOM 1320 N N . LEU A 1 168 ? -14.355 -7.117 13.009 1.00 92.19 168 LEU A N 1
ATOM 1321 C CA . LEU A 1 168 ? -14.375 -6.305 11.789 1.00 92.19 168 LEU A CA 1
ATOM 1322 C C . LEU A 1 168 ? -13.785 -7.006 10.569 1.00 92.19 168 LEU A C 1
ATOM 1324 O O . LEU A 1 168 ? -14.306 -6.885 9.458 1.00 92.19 168 LEU A O 1
ATOM 1328 N N . TYR A 1 169 ? -12.679 -7.722 10.736 1.00 91.12 169 TYR A N 1
ATOM 1329 C CA . TYR A 1 169 ? -11.866 -8.182 9.618 1.00 91.12 169 TYR A CA 1
ATOM 1330 C C . TYR A 1 169 ? -11.893 -9.702 9.493 1.00 91.12 169 TYR A C 1
ATOM 1332 O O . TYR A 1 169 ? -11.743 -10.437 10.466 1.00 91.12 169 TYR A O 1
ATOM 1340 N N . ARG A 1 170 ? -12.057 -10.179 8.255 1.00 91.50 170 ARG A N 1
ATOM 1341 C CA . ARG A 1 170 ? -11.901 -11.600 7.934 1.00 91.50 170 ARG A CA 1
ATOM 1342 C C . ARG A 1 170 ? -10.427 -11.989 8.083 1.00 91.50 170 ARG A C 1
ATOM 1344 O O . ARG A 1 170 ? -9.561 -11.301 7.547 1.00 91.50 170 ARG A O 1
ATOM 1351 N N . SER A 1 171 ? -10.165 -13.109 8.745 1.00 90.19 171 SER A N 1
ATOM 1352 C CA . SER A 1 171 ? -8.852 -13.759 8.833 1.00 90.19 171 SER A CA 1
ATOM 1353 C C . SER A 1 171 ? -8.908 -15.169 8.234 1.00 90.19 171 SER A C 1
ATOM 1355 O O . SER A 1 171 ? -9.939 -15.590 7.707 1.00 90.19 171 SER A O 1
ATOM 1357 N N . PHE A 1 172 ? -7.796 -15.907 8.285 1.00 88.44 172 PHE A N 1
ATOM 1358 C CA . PHE A 1 172 ? -7.724 -17.282 7.772 1.00 88.44 172 PHE A CA 1
ATOM 1359 C C . PHE A 1 172 ? -8.677 -18.250 8.489 1.00 88.44 172 PHE A C 1
ATOM 1361 O O . PHE A 1 172 ? -9.191 -19.181 7.881 1.00 88.44 172 PHE A O 1
ATOM 1368 N N . ASP A 1 173 ? -8.917 -18.009 9.773 1.00 91.88 173 ASP A N 1
ATOM 1369 C CA . ASP A 1 173 ? -9.653 -18.864 10.708 1.00 91.88 173 ASP A CA 1
ATOM 1370 C C . ASP A 1 173 ? -11.010 -18.277 11.138 1.00 91.88 173 ASP A C 1
ATOM 1372 O O . ASP A 1 173 ? -11.715 -18.890 11.937 1.00 91.88 173 ASP A O 1
ATOM 1376 N N . HIS A 1 174 ? -11.381 -17.079 10.668 1.00 93.88 174 HIS A N 1
ATOM 1377 C CA . HIS A 1 174 ? -12.595 -16.406 11.124 1.00 93.88 174 HIS A CA 1
ATOM 1378 C C . HIS A 1 174 ? -13.201 -15.488 10.061 1.00 93.88 174 HIS A C 1
ATOM 1380 O O . HIS A 1 174 ? -12.514 -14.695 9.412 1.00 93.88 174 HIS A O 1
ATOM 1386 N N . GLN A 1 175 ? -14.522 -15.570 9.926 1.00 96.06 175 GLN A N 1
ATOM 1387 C CA . GLN A 1 175 ? -15.325 -14.708 9.075 1.00 96.06 175 GLN A CA 1
ATOM 1388 C C . GLN A 1 175 ? -16.395 -14.032 9.939 1.00 96.06 175 GLN A C 1
ATOM 1390 O O . GLN A 1 175 ? -17.326 -14.717 10.359 1.00 96.06 175 GLN A O 1
ATOM 1395 N N . PRO A 1 176 ? -16.277 -12.718 10.188 1.00 97.25 176 PRO A N 1
ATOM 1396 C CA . PRO A 1 176 ? -17.264 -12.003 10.984 1.00 97.25 176 PRO A CA 1
ATOM 1397 C C . PRO A 1 176 ? -18.612 -11.920 10.276 1.00 97.25 176 PRO A C 1
ATOM 1399 O O . PRO A 1 176 ? -18.663 -11.626 9.073 1.00 97.25 176 PRO A O 1
ATOM 1402 N N . SER A 1 177 ? -19.673 -12.135 11.044 1.00 98.06 177 SER A N 1
ATOM 1403 C CA . SER A 1 177 ? -21.060 -11.851 10.677 1.00 98.06 177 SER A CA 1
ATOM 1404 C C . SER A 1 177 ? -21.322 -10.348 10.555 1.00 98.06 177 SER A C 1
ATOM 1406 O O . SER A 1 177 ? -20.542 -9.520 11.027 1.00 98.06 177 SER A O 1
ATOM 1408 N N . ASP A 1 178 ? -22.450 -9.979 9.950 1.00 98.12 178 ASP A N 1
ATOM 1409 C CA . ASP A 1 178 ? -22.846 -8.571 9.829 1.00 98.12 178 ASP A CA 1
ATOM 1410 C C . ASP A 1 178 ? -23.078 -7.920 11.201 1.00 98.12 178 ASP A C 1
ATOM 1412 O O . ASP A 1 178 ? -22.675 -6.778 11.416 1.00 98.12 178 ASP A O 1
ATOM 1416 N N . ALA A 1 179 ? -23.633 -8.671 12.159 1.00 98.25 179 ALA A N 1
ATOM 1417 C CA . ALA A 1 179 ? -23.829 -8.208 13.532 1.00 98.25 179 ALA A CA 1
ATOM 1418 C C . ALA A 1 179 ? -22.494 -7.965 14.258 1.00 98.25 179 ALA A C 1
ATOM 1420 O O . ALA A 1 179 ? -22.325 -6.929 14.899 1.00 98.25 179 ALA A O 1
ATOM 1421 N N . GLU A 1 180 ? -21.524 -8.878 14.113 1.00 98.19 180 GLU A N 1
ATOM 1422 C CA . GLU A 1 180 ? -20.170 -8.670 14.645 1.00 98.19 180 GLU A CA 1
ATOM 1423 C C . GLU A 1 180 ? -19.528 -7.433 14.015 1.00 98.19 180 GLU A C 1
ATOM 1425 O O . GLU A 1 180 ? -18.967 -6.609 14.731 1.00 98.19 180 GLU A O 1
ATOM 1430 N N . ARG A 1 181 ? -19.653 -7.244 12.696 1.00 97.69 181 ARG A N 1
ATOM 1431 C CA . ARG A 1 181 ? -19.101 -6.062 12.015 1.00 97.69 181 ARG A CA 1
ATOM 1432 C C . ARG A 1 181 ? -19.700 -4.769 12.540 1.00 97.69 181 ARG A C 1
ATOM 1434 O O . ARG A 1 181 ? -18.960 -3.812 12.760 1.00 97.69 181 ARG A O 1
ATOM 1441 N N . GLU A 1 182 ? -21.014 -4.733 12.733 1.00 96.81 182 GLU A N 1
ATOM 1442 C CA . GLU A 1 182 ? -21.699 -3.555 13.257 1.00 96.81 182 GLU A CA 1
ATOM 1443 C C . GLU A 1 182 ? -21.240 -3.231 14.685 1.00 96.81 182 GLU A C 1
ATOM 1445 O O . GLU A 1 182 ? -20.938 -2.078 15.000 1.00 96.81 182 GLU A O 1
ATOM 1450 N N . GLU A 1 183 ? -21.144 -4.244 15.546 1.00 97.69 183 GLU A N 1
ATOM 1451 C CA . GLU A 1 183 ? -20.652 -4.085 16.914 1.00 97.69 183 GLU A CA 1
ATOM 1452 C C . GLU A 1 183 ? -19.180 -3.647 16.936 1.00 97.69 183 GLU A C 1
ATOM 1454 O O . GLU A 1 183 ? -18.833 -2.650 17.570 1.00 97.69 183 GLU A O 1
ATOM 1459 N N . GLY A 1 184 ? -18.321 -4.331 16.179 1.00 95.50 184 GLY A N 1
ATOM 1460 C CA . GLY A 1 184 ? -16.901 -4.017 16.068 1.00 95.50 184 GLY A CA 1
ATOM 1461 C C . GLY A 1 184 ? -16.647 -2.612 15.524 1.00 95.50 184 GLY A C 1
ATOM 1462 O O . GLY A 1 184 ? -15.710 -1.951 15.964 1.00 95.50 184 GLY A O 1
ATOM 1463 N N . ALA A 1 185 ? -17.494 -2.106 14.621 1.00 93.44 185 ALA A N 1
ATOM 1464 C CA . ALA A 1 185 ? -17.393 -0.735 14.120 1.00 93.44 185 ALA A CA 1
ATOM 1465 C C . ALA A 1 185 ? -17.681 0.297 15.221 1.00 93.44 185 ALA A C 1
ATOM 1467 O O . ALA A 1 185 ? -16.959 1.291 15.336 1.00 93.44 185 ALA A O 1
ATOM 1468 N N . LYS A 1 186 ? -18.690 0.044 16.066 1.00 94.38 186 LYS A N 1
ATOM 1469 C CA . LYS A 1 186 ? -19.006 0.893 17.228 1.00 94.38 186 LYS A CA 1
ATOM 1470 C C . LYS A 1 186 ? -17.858 0.880 18.237 1.00 94.38 186 LYS A C 1
ATOM 1472 O O . LYS A 1 186 ? -17.397 1.943 18.649 1.00 94.38 186 LYS A O 1
ATOM 1477 N N . GLU A 1 187 ? -17.358 -0.307 18.578 1.00 95.06 187 GLU A N 1
ATOM 1478 C CA . GLU A 1 187 ? -16.233 -0.480 19.504 1.00 95.06 187 GLU A CA 1
ATOM 1479 C C . GLU A 1 187 ? -14.957 0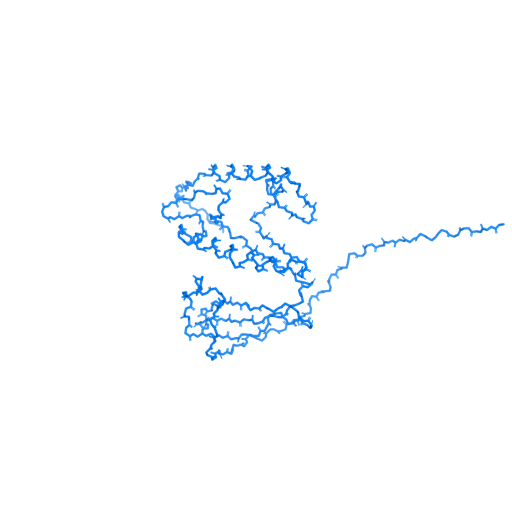.190 18.987 1.00 95.06 187 GLU A C 1
ATOM 1481 O O . GLU A 1 187 ? -14.276 0.887 19.740 1.00 95.06 187 GLU A O 1
ATOM 1486 N N . LEU A 1 188 ? -14.646 0.029 17.697 1.00 90.94 188 LEU A N 1
ATOM 1487 C CA . LEU A 1 188 ? -13.477 0.654 17.091 1.00 90.94 188 LEU A CA 1
ATOM 1488 C C . LEU A 1 188 ? -13.600 2.173 17.122 1.00 90.94 188 LEU A C 1
ATOM 1490 O O . LEU A 1 188 ? -12.685 2.843 17.593 1.00 90.94 188 LEU A O 1
ATOM 1494 N N . SER A 1 189 ? -14.740 2.718 16.693 1.00 90.19 189 SER A N 1
ATOM 1495 C CA . SER A 1 189 ? -14.977 4.160 16.743 1.00 90.19 189 SER A CA 1
ATOM 1496 C C . SER A 1 189 ? -14.842 4.696 18.168 1.00 90.19 189 SER A C 1
ATOM 1498 O O . SER A 1 189 ? -14.249 5.756 18.362 1.00 90.19 189 SER A O 1
ATOM 1500 N N . GLN A 1 190 ? -15.354 3.985 19.175 1.00 91.69 190 GLN A N 1
ATOM 1501 C CA . GLN A 1 190 ? -15.226 4.382 20.576 1.00 91.69 190 GLN A CA 1
ATOM 1502 C C . GLN A 1 190 ? -13.764 4.342 21.040 1.00 91.69 190 GLN A C 1
ATOM 1504 O O . GLN A 1 190 ? -13.287 5.300 21.648 1.00 91.69 190 GLN A O 1
ATOM 1509 N N . ALA A 1 191 ? -13.030 3.274 20.721 1.00 90.19 191 ALA A N 1
ATOM 1510 C CA . ALA A 1 191 ? -11.627 3.133 21.095 1.00 90.19 191 ALA A CA 1
ATOM 1511 C C . ALA A 1 191 ? -10.774 4.250 20.474 1.00 90.19 191 ALA A C 1
ATOM 1513 O O . ALA A 1 191 ? -10.016 4.917 21.179 1.00 90.1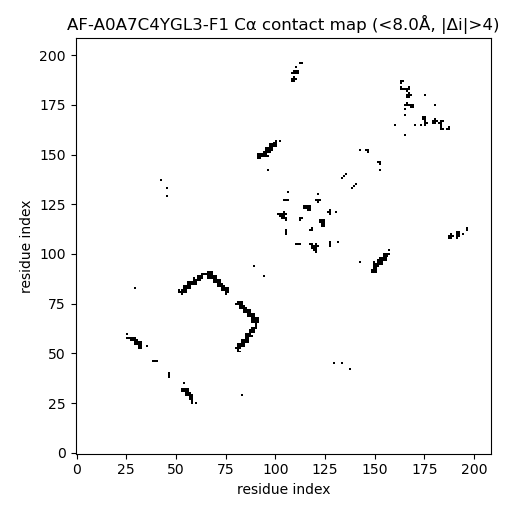9 191 ALA A O 1
ATOM 1514 N N . LEU A 1 192 ? -10.950 4.502 19.176 1.00 86.69 192 LEU A N 1
ATOM 1515 C CA . LEU A 1 192 ? -10.202 5.506 18.423 1.00 86.69 192 LEU A CA 1
ATOM 1516 C C . LEU A 1 192 ? -10.542 6.941 18.859 1.00 86.69 192 LEU A C 1
ATOM 1518 O O . LEU A 1 192 ? -9.627 7.744 19.029 1.00 86.69 192 LEU A O 1
ATOM 1522 N N . THR A 1 193 ? -11.817 7.257 19.112 1.00 86.44 193 THR A N 1
ATOM 1523 C CA . THR A 1 193 ? -12.229 8.605 19.558 1.00 86.44 193 THR A CA 1
ATOM 1524 C C . THR A 1 193 ? -11.863 8.891 21.014 1.00 86.44 193 THR A C 1
ATOM 1526 O O . THR A 1 193 ? -11.686 10.051 21.385 1.00 86.44 193 THR A O 1
ATOM 1529 N N . SER A 1 194 ? -11.729 7.853 21.845 1.00 88.38 194 SER A N 1
ATOM 1530 C CA . SER A 1 194 ? -11.319 7.989 23.249 1.00 88.38 194 SER A CA 1
ATOM 1531 C C . SER A 1 194 ? -9.825 8.280 23.441 1.00 88.38 194 SER A C 1
ATOM 1533 O O . SER A 1 194 ? -9.412 8.663 24.541 1.00 88.38 194 SER A O 1
ATOM 1535 N N . PHE A 1 195 ? -9.005 8.104 22.397 1.00 84.38 195 PHE A N 1
ATOM 1536 C CA . PHE A 1 195 ? -7.562 8.292 22.487 1.00 84.38 195 PHE A CA 1
ATOM 1537 C C . PHE A 1 195 ? -7.211 9.765 22.739 1.00 84.38 195 PHE A C 1
ATOM 1539 O O . PHE A 1 195 ? -7.589 10.659 21.981 1.00 84.38 195 PHE A O 1
ATOM 1546 N N . LYS A 1 196 ? -6.452 10.028 23.808 1.00 82.56 196 LYS A N 1
ATOM 1547 C CA . LYS A 1 196 ? -5.971 11.374 24.139 1.00 82.56 196 LYS A CA 1
ATOM 1548 C C . LYS A 1 196 ? -4.576 11.574 23.565 1.00 82.56 196 LYS A C 1
ATOM 1550 O O . LYS A 1 196 ? -3.615 10.987 24.056 1.00 82.56 196 LYS A O 1
ATOM 1555 N N . TYR A 1 197 ? -4.460 12.449 22.573 1.00 76.81 197 TYR A N 1
ATOM 1556 C CA . TYR A 1 197 ? -3.186 12.826 21.958 1.00 76.81 197 TYR A CA 1
ATOM 1557 C C . TYR A 1 197 ? -2.401 13.805 22.840 1.00 76.81 197 TYR A C 1
ATOM 1559 O O . TYR A 1 197 ? -2.213 14.970 22.500 1.00 76.81 197 TYR A O 1
ATOM 1567 N N . VAL A 1 198 ? -1.960 13.329 24.003 1.00 77.44 198 VAL A N 1
ATOM 1568 C CA . VAL A 1 198 ? -1.095 14.079 24.916 1.00 77.44 198 VAL A CA 1
ATOM 1569 C C . VAL A 1 198 ? 0.233 13.341 25.009 1.00 77.44 198 VAL A C 1
ATOM 1571 O O . VAL A 1 198 ? 0.301 12.227 25.531 1.00 77.44 198 VAL A O 1
ATOM 1574 N N . GLY A 1 199 ? 1.285 13.952 24.463 1.00 75.75 199 GLY A N 1
ATOM 1575 C CA . GLY A 1 199 ? 2.649 13.461 24.632 1.00 75.75 199 GLY A CA 1
ATOM 1576 C C . GLY A 1 199 ? 3.057 13.495 26.105 1.00 75.75 199 GLY A C 1
ATOM 1577 O O . GLY A 1 199 ? 2.604 14.348 26.867 1.00 75.75 199 GLY A O 1
ATOM 1578 N N . GLN A 1 200 ? 3.915 12.564 26.512 1.00 82.00 200 GLN A N 1
ATOM 1579 C CA . GLN A 1 200 ? 4.536 12.632 27.834 1.00 82.00 200 GLN A CA 1
ATOM 1580 C C . GLN A 1 200 ? 5.653 13.688 27.836 1.00 82.00 200 GLN A C 1
ATOM 1582 O O . GLN A 1 200 ? 6.226 13.966 26.776 1.00 82.00 200 GLN A O 1
ATOM 1587 N N . PRO A 1 201 ? 5.995 14.270 29.000 1.00 86.06 201 PRO A N 1
ATOM 1588 C CA . PRO A 1 201 ? 7.186 15.099 29.126 1.00 86.06 201 PRO A CA 1
ATOM 1589 C C . PRO A 1 201 ? 8.429 14.348 28.641 1.00 86.06 201 PRO A C 1
ATOM 1591 O O . PRO A 1 201 ? 8.540 13.133 28.827 1.00 86.06 201 PRO A O 1
ATOM 1594 N N . LEU A 1 202 ? 9.381 15.076 28.053 1.00 89.62 202 LEU A N 1
ATOM 1595 C CA . LEU A 1 202 ? 10.680 14.511 27.702 1.00 89.62 202 LEU A CA 1
ATOM 1596 C C . LEU A 1 202 ? 11.319 13.914 28.972 1.00 89.62 202 LEU A C 1
ATOM 1598 O O . LEU A 1 202 ? 11.451 14.636 29.967 1.00 89.62 202 LEU A O 1
ATOM 1602 N N . PRO A 1 203 ? 11.712 12.626 28.981 1.00 91.62 203 PRO A N 1
ATOM 1603 C CA . PRO A 1 203 ? 12.380 12.052 30.137 1.00 91.62 203 PRO A CA 1
ATOM 1604 C C . PRO A 1 203 ? 13.704 12.783 30.376 1.00 91.62 203 PRO A C 1
ATOM 1606 O O . PRO A 1 203 ? 14.495 12.968 29.453 1.00 91.62 203 PRO A O 1
ATOM 1609 N N . ALA A 1 204 ? 13.953 13.187 31.624 1.00 94.44 204 ALA A N 1
ATOM 1610 C CA . ALA A 1 204 ? 15.166 13.921 31.988 1.00 94.44 204 ALA A CA 1
ATOM 1611 C C . ALA A 1 204 ? 16.446 13.098 31.763 1.00 94.44 204 ALA A C 1
ATOM 1613 O O . ALA A 1 204 ? 17.506 13.651 31.487 1.00 94.44 204 ALA A O 1
ATOM 1614 N N . THR A 1 205 ? 16.350 11.772 31.883 1.00 94.19 205 THR A N 1
ATOM 1615 C CA . THR A 1 205 ? 17.430 10.833 31.580 1.00 94.19 205 THR A CA 1
ATOM 1616 C C . THR A 1 205 ? 16.863 9.586 30.906 1.00 94.19 205 THR A C 1
ATOM 1618 O O . THR A 1 205 ? 15.752 9.148 31.204 1.00 94.19 205 THR A O 1
ATOM 1621 N N . LEU A 1 206 ? 17.636 9.007 29.987 1.00 93.44 206 LEU A N 1
ATOM 1622 C CA . LEU A 1 206 ? 17.342 7.736 29.328 1.00 93.44 206 LEU A CA 1
ATOM 1623 C C . LEU A 1 206 ? 18.467 6.757 29.664 1.00 93.44 206 LEU A C 1
ATOM 1625 O O . LEU A 1 206 ? 19.643 7.098 29.538 1.00 93.44 206 LEU A O 1
ATOM 1629 N N . ARG A 1 207 ? 18.120 5.538 30.088 1.00 86.75 207 ARG A N 1
ATOM 1630 C CA . ARG A 1 207 ? 19.087 4.436 30.160 1.00 86.75 207 ARG A CA 1
ATOM 1631 C C . ARG A 1 207 ? 19.151 3.769 28.794 1.00 86.75 207 ARG A C 1
ATOM 1633 O O . ARG A 1 207 ? 18.128 3.313 28.294 1.00 86.75 207 ARG A O 1
ATOM 1640 N N . LEU A 1 208 ? 20.343 3.735 28.216 1.00 87.19 208 LEU A N 1
ATOM 1641 C CA . LEU A 1 208 ? 20.628 3.023 26.975 1.00 87.19 208 LEU A CA 1
ATOM 1642 C C . LEU A 1 208 ? 21.159 1.625 27.322 1.00 87.19 208 LEU A C 1
ATOM 1644 O O . LEU A 1 208 ? 21.887 1.480 28.308 1.00 87.19 208 LEU A O 1
ATOM 1648 N N . SER A 1 209 ? 20.771 0.622 26.536 1.00 69.25 209 SER A N 1
ATOM 1649 C CA . SER A 1 209 ? 21.261 -0.763 26.591 1.00 69.25 209 SER A CA 1
ATOM 1650 C C . SER A 1 209 ? 21.995 -1.110 25.310 1.00 69.25 209 SER A C 1
ATOM 1652 O O . SER A 1 209 ? 21.440 -0.731 24.251 1.00 69.25 209 SER A O 1
#

pLDDT: mean 82.7, std 16.2, range [32.44, 98.25]

Secondary structure (DSSP, 8-state):
----------------PPPPPP-------EEEPSSPPPTTTT-GGGTTT---S-EEEE--S-B-TT--EEEEEEEEETTTTEEEEEEEEE-GGG-EEEEEPPTT---SSS----SSS-STTTSSHHHHHHHHHHIIIIIHHHHHHTTTTSSEEEEE-SSS--HHHHHHS--SS----HHHHHHHHHHHHHHHHT----PPPPPS-----

Solvent-accessible surface area (backbone atoms only — not comparable to full-atom values): 13112 Å² total; per-residue (Å²): 141,83,87,82,81,83,82,81,78,80,82,74,82,72,80,76,76,76,74,79,79,77,90,75,88,79,70,91,54,75,42,77,53,78,86,68,76,67,73,65,60,93,47,53,95,83,44,70,85,75,76,66,95,39,43,26,40,38,58,55,88,43,77,43,85,87,42,79,35,79,46,74,50,72,47,82,33,83,88,75,64,26,37,40,32,27,55,28,29,34,42,31,68,78,31,73,48,68,50,72,58,68,73,39,61,62,75,77,69,32,62,76,59,54,82,75,56,35,42,73,37,73,38,30,69,68,46,28,51,49,53,48,48,45,41,62,72,48,51,46,53,53,57,56,75,36,62,93,46,29,60,36,84,46,72,48,68,83,80,75,88,45,77,45,53,46,21,58,42,72,56,99,90,46,75,53,51,72,68,38,30,56,51,18,50,53,50,41,30,49,56,39,53,67,57,75,95,70,83,76,79,81,71,93,71,80,90,85,130

Sequence (209 aa):
MRRLALLMLCCGVGAGLAEPPALRSYDNRLKKLANPPPLLADYPEFVEPVRERIRYEAAAVVDDEKADLHVRAWRFSYNARGIIEMPNHLRAAETAVIMVHPWGVDDGQGWRTPEPAGAADFCTVEKNHLAGRHTRQVIQPFLNSLRGKAAFIMYSLPGNRDSIRKKLYRSFDHQPSDAEREEGAKELSQALTSFKYVGQPLPATLRLS

Mean predicted aligned error: 9.8 Å

Nearest PDB structures (foldseek):
  3mc8-assembly1_A  TM=1.604E-01  e=5.530E-01  Nostoc sp. PCC 7120 = FACHB-418
  3mc9-assembly3_B  TM=1.744E-01  e=1.179E+00  Nostoc sp. PCC 7120 = FACHB-418
  2qdf-assembly1_A  TM=2.157E-01  e=3.669E+00  Escherichia coli K-12
  5hyn-assembly5_A  TM=2.106E-01  e=3.445E+00  Homo sapiens

Foldseek 3Di:
DDDDDDDDDPPPPPPPDPDDDDDDDADFDWDKDDPDDQDVNVCCVLRVPPPQPTETEGEAPAEDPPFPDWDKDWDQDPVVSYIYIHIHGDQQLADEAEAEDDFFAPLPLAADADPCAGTDPPGGPVSSVSVNCCCVPPVVVVLVVSVVRHNYYYYDDPDDDDQLNLLQDDDPPHDHDPVSNVVSSVVSNCVNNPDDPDDDPDPPDDDDD